Protein AF-A0A819ULZ0-F1 (afdb_monomer)

Solvent-accessible surface area (backbone atoms only — not comparable to full-atom values): 20544 Å² total; per-residue (Å²): 113,67,56,61,54,45,36,54,51,38,38,50,56,55,60,68,38,82,74,34,59,65,54,21,56,50,54,63,70,60,51,38,66,59,43,46,52,51,32,52,30,45,75,74,68,68,60,55,75,84,86,38,52,65,63,48,52,50,52,50,52,37,41,58,27,30,44,74,19,81,88,29,67,44,29,30,49,52,50,41,56,51,53,51,52,46,34,73,76,74,43,75,57,55,68,47,76,47,76,51,71,49,62,63,44,33,56,65,25,44,47,58,58,69,52,91,71,57,84,93,62,55,51,64,88,78,51,73,54,72,66,55,29,44,52,49,47,70,75,28,60,62,16,46,50,51,35,48,42,49,51,50,56,56,44,45,43,40,45,42,44,50,50,53,102,62,22,14,79,75,29,70,67,9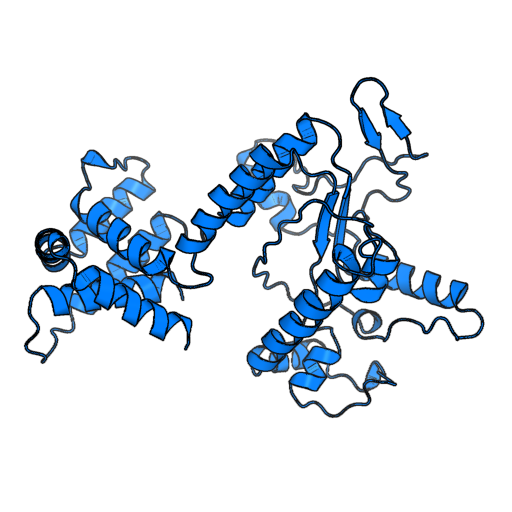2,76,85,87,88,83,85,80,94,75,92,73,86,62,95,73,74,48,57,71,43,40,43,74,66,78,57,84,88,43,88,65,32,70,60,54,44,53,52,52,50,50,56,50,40,64,69,46,26,45,70,74,92,51,75,75,33,44,70,61,27,81,80,62,82,46,79,86,56,37,70,84,53,58,74,36,84,71,26,94,60,65,47,66,41,89,86,64,47,39,71,43,66,55,30,95,54,41,47,52,50,45,73,49,72,67,61,36,55,75,52,46,32,32,40,40,54,44,77,31,68,21,75,64,58,26,49,54,46,53,52,49,52,40,52,60,56,48,56,66,90,58,54,73,58,56,52,36,52,51,42,26,52,49,42,51,59,47,69,75,52,76,68,95,62,96,59,54,60,54,56,52,27,42,50,52,44,49,53,42,43,52,62,76,71,105

Radius of gyration: 24.93 Å; Cα contacts (8 Å, |Δi|>4): 413; chains: 1; bounding box: 71×50×67 Å

Structure (mmCIF, N/CA/C/O backbone):
data_AF-A0A819ULZ0-F1
#
_entry.id   AF-A0A819ULZ0-F1
#
loop_
_atom_site.group_PDB
_atom_site.id
_atom_site.type_symbol
_atom_site.label_atom_id
_atom_site.label_alt_id
_atom_site.label_comp_id
_atom_site.label_asym_id
_atom_site.label_entity_id
_atom_site.label_seq_id
_atom_site.pdbx_PDB_ins_code
_atom_site.Cartn_x
_atom_site.Cartn_y
_atom_site.Cartn_z
_atom_site.occupancy
_atom_site.B_iso_or_equiv
_atom_site.auth_seq_id
_atom_site.auth_comp_id
_atom_site.auth_asym_id
_atom_site.auth_atom_id
_atom_site.pdbx_PDB_model_num
ATOM 1 N N . MET A 1 1 ? -18.220 -9.353 3.474 1.00 59.34 1 MET A N 1
ATOM 2 C CA . MET A 1 1 ? -18.938 -10.262 4.408 1.00 59.34 1 MET A CA 1
ATOM 3 C C . MET A 1 1 ? -18.039 -10.891 5.475 1.00 59.34 1 MET A C 1
ATOM 5 O O . MET A 1 1 ? -18.466 -10.928 6.621 1.00 59.34 1 MET A O 1
ATOM 9 N N . MET A 1 2 ? -16.821 -11.348 5.148 1.00 74.31 2 MET A N 1
ATOM 10 C CA . MET A 1 2 ? -15.924 -12.013 6.115 1.00 74.31 2 MET A CA 1
ATOM 11 C C . MET A 1 2 ? -15.578 -11.147 7.338 1.00 74.31 2 MET A C 1
ATOM 13 O O . MET A 1 2 ? -15.821 -11.576 8.458 1.00 74.31 2 MET A O 1
ATOM 17 N N . GLN A 1 3 ? -15.152 -9.893 7.142 1.00 77.81 3 GLN A N 1
ATOM 18 C CA . GLN A 1 3 ? -14.844 -8.974 8.253 1.00 77.81 3 GLN A CA 1
ATOM 19 C C . GLN A 1 3 ? -16.031 -8.739 9.199 1.00 77.81 3 GLN A C 1
ATOM 21 O O . GLN A 1 3 ? -15.849 -8.680 10.408 1.00 77.81 3 GLN A O 1
ATOM 26 N N . ARG A 1 4 ? -17.263 -8.658 8.671 1.00 82.31 4 ARG A N 1
ATOM 27 C CA . ARG A 1 4 ? -18.474 -8.505 9.498 1.00 82.31 4 ARG A CA 1
ATOM 28 C C . ARG A 1 4 ? -18.758 -9.754 10.335 1.00 82.31 4 ARG A C 1
ATOM 30 O O . ARG A 1 4 ? -19.162 -9.625 11.484 1.00 82.31 4 ARG A O 1
ATOM 37 N N . ARG A 1 5 ? -18.549 -10.953 9.773 1.00 85.25 5 ARG A N 1
ATOM 38 C CA . ARG A 1 5 ? -18.680 -12.217 10.520 1.00 85.25 5 ARG A CA 1
ATOM 39 C C . ARG A 1 5 ? -17.637 -12.301 11.633 1.00 85.25 5 ARG A C 1
ATOM 41 O O . ARG A 1 5 ? -17.998 -12.621 12.761 1.00 85.25 5 ARG A O 1
ATOM 48 N N . GLU A 1 6 ? -16.396 -11.933 11.328 1.00 86.88 6 GLU A N 1
ATOM 49 C CA . GLU A 1 6 ? -15.310 -11.890 12.307 1.00 86.88 6 GLU A CA 1
ATOM 50 C C . GLU A 1 6 ? -15.605 -10.882 13.423 1.00 86.88 6 GLU A C 1
ATOM 52 O O . GLU A 1 6 ? -15.573 -11.231 14.597 1.00 86.88 6 GLU A O 1
ATOM 57 N N . ALA A 1 7 ? -16.024 -9.660 13.081 1.00 88.00 7 ALA A N 1
ATOM 58 C CA . ALA A 1 7 ? -16.412 -8.654 14.067 1.00 88.00 7 ALA A CA 1
ATOM 59 C C . ALA A 1 7 ? -17.530 -9.160 14.997 1.00 88.00 7 ALA A C 1
ATOM 61 O O . ALA A 1 7 ? -17.453 -8.971 16.211 1.00 88.00 7 ALA A O 1
ATOM 62 N N . CYS A 1 8 ? -18.544 -9.847 14.454 1.00 89.38 8 CYS A N 1
ATOM 63 C CA . CYS A 1 8 ? -19.606 -10.476 15.245 1.00 89.38 8 CYS A CA 1
ATOM 64 C C . CYS A 1 8 ? -19.071 -11.535 16.219 1.00 89.38 8 CYS A C 1
ATOM 66 O O . CYS A 1 8 ? -19.490 -11.556 17.380 1.00 89.38 8 CYS A O 1
ATOM 68 N N . LEU A 1 9 ? -18.152 -12.395 15.768 1.00 90.88 9 LEU A N 1
ATOM 69 C CA . LEU A 1 9 ? -17.500 -13.391 16.619 1.00 90.88 9 LEU A CA 1
ATOM 70 C C . LEU A 1 9 ? -16.711 -12.712 17.744 1.00 90.88 9 LEU A C 1
ATOM 72 O O . LEU A 1 9 ? -16.922 -13.027 18.914 1.00 90.88 9 LEU A O 1
ATOM 76 N N . GLN A 1 10 ? -15.876 -11.729 17.413 1.00 91.06 10 GLN A N 1
ATOM 77 C CA . GLN A 1 10 ? -15.024 -11.033 18.378 1.00 91.06 10 GLN A CA 1
ATOM 78 C C . GLN A 1 10 ? -15.833 -10.231 19.400 1.00 91.06 10 GLN A C 1
ATOM 80 O O . GLN A 1 10 ? -15.550 -10.277 20.597 1.00 91.06 10 GLN A O 1
ATOM 85 N N . ALA A 1 11 ? -16.914 -9.577 18.972 1.00 90.94 11 ALA A N 1
ATOM 86 C CA . ALA A 1 11 ? -17.834 -8.918 19.893 1.00 90.94 11 ALA A CA 1
ATOM 87 C C . ALA A 1 11 ? -18.522 -9.918 20.831 1.00 90.94 11 ALA A C 1
ATOM 89 O O . ALA A 1 11 ? -18.703 -9.630 22.014 1.00 90.94 11 ALA A O 1
ATOM 90 N N . ARG A 1 12 ? -18.889 -11.112 20.343 1.00 91.12 12 ARG A N 1
ATOM 91 C CA . ARG A 1 12 ? -19.430 -12.179 21.198 1.00 91.12 12 ARG A CA 1
ATOM 92 C C . ARG A 1 12 ? -18.390 -12.666 22.208 1.00 91.12 12 ARG A C 1
ATOM 94 O O . ARG A 1 12 ? -18.737 -12.828 23.372 1.00 91.12 12 ARG A O 1
ATOM 101 N N . LEU A 1 13 ? -17.140 -12.858 21.791 1.00 91.69 13 LEU A N 1
ATOM 102 C CA . LEU A 1 13 ? -16.061 -13.291 22.680 1.00 91.69 13 LEU A CA 1
ATOM 103 C C . LEU A 1 13 ? -15.788 -12.255 23.773 1.00 91.69 13 LEU A C 1
ATOM 105 O O . LEU A 1 13 ? -15.754 -12.619 24.946 1.00 91.69 13 LEU A O 1
ATOM 109 N N . LEU A 1 14 ? -15.677 -10.975 23.409 1.00 90.69 14 LEU A N 1
ATOM 110 C CA . LEU A 1 14 ? -15.487 -9.864 24.345 1.00 90.69 14 LEU A CA 1
ATOM 111 C C . LEU A 1 14 ? -16.628 -9.781 25.364 1.00 90.69 14 LEU A C 1
ATOM 113 O O . LEU A 1 14 ? -16.383 -9.773 26.566 1.00 90.69 14 LEU A O 1
ATOM 117 N N . THR A 1 15 ? -17.874 -9.802 24.886 1.00 89.69 15 THR A N 1
ATOM 118 C CA . THR A 1 15 ? -19.062 -9.659 25.748 1.00 89.69 15 THR A CA 1
ATOM 119 C C . THR A 1 15 ? -19.349 -10.874 26.629 1.00 89.69 15 THR A C 1
ATOM 121 O O . THR A 1 15 ? -20.125 -10.764 27.578 1.00 89.69 15 THR A O 1
ATOM 124 N N . SER A 1 16 ? -18.712 -12.015 26.342 1.00 88.62 16 SER A N 1
ATOM 125 C CA . SER A 1 16 ? -18.777 -13.225 27.169 1.00 88.62 16 SER A CA 1
ATOM 126 C C . SER A 1 16 ? -17.760 -13.250 28.316 1.00 88.62 16 SER A C 1
ATOM 128 O O . SER A 1 16 ? -17.811 -14.147 29.155 1.00 88.62 16 SER A O 1
ATOM 130 N N . LYS A 1 17 ? -16.815 -12.299 28.363 1.00 89.31 17 LYS A N 1
ATOM 131 C CA . LYS A 1 17 ? -15.800 -12.249 29.422 1.00 89.31 17 LYS A CA 1
ATOM 132 C C . LYS A 1 17 ? -16.395 -11.725 30.740 1.00 89.31 17 LYS A C 1
ATOM 134 O O . LYS A 1 17 ? -17.155 -10.760 30.699 1.00 89.31 17 LYS A O 1
ATOM 139 N N . PRO A 1 18 ? -15.994 -12.264 31.910 1.00 87.06 18 PRO A N 1
ATOM 140 C CA . PRO A 1 18 ? -16.532 -11.836 33.208 1.00 87.06 18 PRO A CA 1
ATOM 141 C C . PRO A 1 18 ? -16.371 -10.335 33.492 1.00 87.06 18 PRO A C 1
ATOM 143 O O . PRO A 1 18 ? -17.296 -9.692 33.987 1.00 87.06 18 PRO A O 1
ATOM 146 N N . PHE A 1 19 ? -15.224 -9.761 33.110 1.00 86.62 19 PHE A N 1
ATOM 147 C CA . PHE A 1 19 ? -14.920 -8.339 33.303 1.00 86.62 19 PHE A CA 1
ATOM 148 C C . PHE A 1 19 ? -15.784 -7.404 32.443 1.00 86.62 19 PHE A C 1
ATOM 150 O O . PHE A 1 19 ? -15.853 -6.214 32.723 1.00 86.62 19 PHE A O 1
ATOM 157 N N . PHE A 1 20 ? -16.456 -7.913 31.402 1.00 91.38 20 PHE A N 1
ATOM 158 C CA . PHE A 1 20 ? -17.287 -7.077 30.536 1.00 91.38 20 PHE A CA 1
ATOM 159 C C . PHE A 1 20 ? -18.551 -6.581 31.245 1.00 91.38 20 PHE A C 1
ATOM 161 O O . PHE A 1 20 ? -19.174 -5.647 30.768 1.00 91.38 20 PHE A O 1
ATOM 168 N N . THR A 1 21 ? -18.943 -7.170 32.375 1.00 89.50 21 THR A N 1
ATOM 169 C CA . THR A 1 21 ? -20.154 -6.771 33.111 1.00 89.50 21 THR A CA 1
ATOM 170 C C . THR A 1 21 ? -20.118 -5.296 33.536 1.00 89.50 21 THR A C 1
ATOM 172 O O . THR A 1 21 ? -21.103 -4.581 33.362 1.00 89.50 21 THR A O 1
ATOM 175 N N . GLU A 1 22 ? -18.971 -4.819 34.025 1.00 87.88 22 GLU A N 1
ATOM 176 C CA . GLU A 1 22 ? -18.766 -3.417 34.424 1.00 87.88 22 GLU A CA 1
ATOM 177 C C . GLU A 1 22 ? -18.754 -2.479 33.203 1.00 87.88 22 GLU A C 1
ATOM 179 O O . GLU A 1 22 ? -19.447 -1.455 33.163 1.00 87.88 22 GLU A O 1
ATOM 184 N N . ASP A 1 23 ? -18.042 -2.883 32.147 1.00 91.50 23 ASP A N 1
ATOM 185 C CA . ASP A 1 23 ? -18.018 -2.162 30.872 1.00 91.50 23 ASP A CA 1
ATOM 186 C C . ASP A 1 23 ? -19.420 -2.092 30.246 1.00 91.50 23 ASP A C 1
ATOM 188 O O . ASP A 1 23 ? -19.806 -1.062 29.699 1.00 91.50 23 ASP A O 1
ATOM 192 N N . ALA A 1 24 ? -20.216 -3.159 30.350 1.00 89.38 24 ALA A N 1
ATOM 193 C CA . ALA A 1 24 ? -21.552 -3.249 29.780 1.00 89.38 24 ALA A CA 1
ATOM 194 C C . ALA A 1 24 ? -22.505 -2.237 30.416 1.00 89.38 24 ALA A C 1
ATOM 196 O O . ALA A 1 24 ? -23.253 -1.603 29.678 1.00 89.38 24 ALA A O 1
ATOM 197 N N . GLN A 1 25 ? -22.446 -2.054 31.740 1.00 89.25 25 GLN A N 1
ATOM 198 C CA . GLN A 1 25 ? -23.219 -1.029 32.452 1.00 89.25 25 GLN A CA 1
ATOM 199 C C . GLN A 1 25 ? -22.812 0.378 32.007 1.00 89.25 25 GLN A C 1
ATOM 201 O O . GLN A 1 25 ? -23.666 1.227 31.744 1.00 89.25 25 GLN A O 1
ATOM 206 N N . THR A 1 26 ? -21.507 0.615 31.860 1.00 89.00 26 THR A N 1
ATOM 207 C CA . THR A 1 26 ? -20.977 1.899 31.382 1.00 89.00 26 THR A CA 1
ATOM 208 C C . THR A 1 26 ? -21.431 2.204 29.953 1.00 89.00 26 THR A C 1
ATOM 210 O O . THR A 1 26 ? -21.834 3.329 29.665 1.00 89.00 26 THR A O 1
ATOM 213 N N . ILE A 1 27 ? -21.377 1.206 29.068 1.00 90.12 27 ILE A N 1
ATOM 214 C CA . ILE A 1 27 ? -21.740 1.318 27.649 1.00 90.12 27 ILE A CA 1
ATOM 215 C C . ILE A 1 27 ? -23.252 1.463 27.465 1.00 90.12 27 ILE A C 1
ATOM 217 O O . ILE A 1 27 ? -23.679 2.176 26.566 1.00 90.12 27 ILE A O 1
ATOM 221 N N . ASP A 1 28 ? -24.065 0.808 28.288 1.00 86.50 28 ASP A N 1
ATOM 222 C CA . ASP A 1 28 ? -25.525 0.890 28.176 1.00 86.50 28 ASP A CA 1
ATOM 223 C C . ASP A 1 28 ? -26.066 2.263 28.592 1.00 86.50 28 ASP A C 1
ATOM 225 O O . ASP A 1 28 ? -27.058 2.745 28.053 1.00 86.50 28 ASP A O 1
ATOM 229 N N . THR A 1 29 ? -25.377 2.916 29.528 1.00 87.69 29 THR A N 1
ATOM 230 C CA . THR A 1 29 ? -25.786 4.198 30.113 1.00 87.69 29 THR A CA 1
ATOM 231 C C . THR A 1 29 ? -25.146 5.415 29.442 1.00 87.69 29 THR A C 1
ATOM 233 O O . THR A 1 29 ? -25.431 6.546 29.842 1.00 87.69 29 THR A O 1
ATOM 236 N N . ILE A 1 30 ? -24.229 5.227 28.485 1.00 88.56 30 ILE A N 1
ATOM 237 C CA . ILE A 1 30 ? -23.556 6.344 27.810 1.00 88.56 30 ILE A CA 1
ATOM 238 C C . ILE A 1 30 ? -24.511 7.013 26.816 1.00 88.56 30 ILE A C 1
ATOM 240 O O . ILE A 1 30 ? -25.170 6.345 26.023 1.00 88.56 30 ILE A O 1
ATOM 244 N N . THR A 1 31 ? -24.573 8.343 26.836 1.00 89.31 31 THR A N 1
ATOM 245 C CA . THR A 1 31 ? -25.502 9.113 25.994 1.00 89.31 31 THR A CA 1
ATOM 246 C C . THR A 1 31 ? -24.797 9.764 24.809 1.00 89.31 31 THR A C 1
ATOM 248 O O . THR A 1 31 ? -23.583 9.993 24.822 1.00 89.31 31 THR A O 1
ATOM 251 N N . SER A 1 32 ? -25.557 10.117 23.768 1.00 90.00 32 SER A N 1
ATOM 252 C CA . SER A 1 32 ? -24.999 10.854 22.630 1.00 90.00 32 SER A CA 1
ATOM 253 C C . SER A 1 32 ? -24.425 12.214 23.022 1.00 90.00 32 SER A C 1
ATOM 255 O O . SER A 1 32 ? -23.448 12.655 22.418 1.00 90.00 32 SER A O 1
ATOM 257 N N . ASP A 1 33 ? -25.013 12.867 24.025 1.00 90.06 33 ASP A N 1
ATOM 258 C CA . ASP A 1 33 ? -24.617 14.206 24.465 1.00 90.06 33 ASP A CA 1
ATOM 259 C C . ASP A 1 33 ? -23.277 14.181 25.196 1.00 90.06 33 ASP A C 1
ATOM 261 O O . ASP A 1 33 ? -22.452 15.075 25.012 1.00 90.06 33 ASP A O 1
ATOM 265 N N . GLU A 1 34 ? -23.017 13.128 25.975 1.00 89.25 34 GLU A N 1
ATOM 266 C CA . GLU A 1 34 ? -21.703 12.902 26.578 1.00 89.25 34 GLU A CA 1
ATOM 267 C C . GLU A 1 34 ? -20.621 12.757 25.507 1.00 89.25 34 GLU A C 1
ATOM 269 O O . GLU A 1 34 ? -19.618 13.468 25.548 1.00 89.25 34 GLU A O 1
ATOM 274 N N . ILE A 1 35 ? -20.841 11.906 24.501 1.00 90.56 35 ILE A N 1
ATOM 275 C CA . ILE A 1 35 ? -19.876 11.719 23.407 1.00 90.56 35 ILE A CA 1
ATOM 276 C C . ILE A 1 35 ? -19.708 13.027 22.612 1.00 90.56 35 ILE A C 1
ATOM 278 O O . ILE A 1 35 ? -18.596 13.364 22.206 1.00 90.56 35 ILE A O 1
ATOM 282 N N . GLN A 1 36 ? -20.781 13.805 22.437 1.00 92.00 36 GLN A N 1
ATOM 283 C CA . GLN A 1 36 ? -20.739 15.096 21.748 1.00 92.00 36 GLN A CA 1
ATOM 284 C C . GLN A 1 36 ? -19.930 16.151 22.523 1.00 92.00 36 GLN A C 1
ATOM 286 O O . GLN A 1 36 ? -19.208 16.931 21.902 1.00 92.00 36 GLN A O 1
ATOM 291 N N . LYS A 1 37 ? -19.967 16.142 23.862 1.00 90.44 37 LYS A N 1
ATOM 292 C CA . LYS A 1 37 ? -19.078 16.974 24.694 1.00 90.44 37 LYS A CA 1
ATOM 293 C C . LYS A 1 37 ? -17.612 16.583 24.513 1.00 90.44 37 LYS A C 1
ATOM 295 O O . LYS A 1 37 ? -16.771 17.462 24.347 1.00 90.44 37 LYS A O 1
ATOM 300 N N . VAL A 1 38 ? -17.308 15.282 24.478 1.00 89.62 38 VAL A N 1
ATOM 301 C CA . VAL A 1 38 ? -15.938 14.801 24.216 1.00 89.62 38 VAL A CA 1
ATOM 302 C C . VAL A 1 38 ? -15.467 15.211 22.819 1.00 89.62 38 VAL A C 1
ATOM 304 O O . VAL A 1 38 ? -14.318 15.610 22.649 1.00 89.62 38 VAL A O 1
ATOM 307 N N . LEU A 1 39 ? -16.354 15.162 21.821 1.00 90.06 39 LEU A N 1
ATOM 308 C CA . LEU A 1 39 ? -16.062 15.637 20.469 1.00 90.06 39 LEU A CA 1
ATOM 309 C C . LEU A 1 39 ? -15.707 17.130 20.457 1.00 90.06 39 LEU A C 1
ATOM 311 O O . LEU A 1 39 ? -14.704 17.492 19.847 1.00 90.06 39 LEU A O 1
ATOM 315 N N . ALA A 1 40 ? -16.487 17.975 21.138 1.00 89.69 40 ALA A N 1
ATOM 316 C CA . ALA A 1 40 ? -16.213 19.410 21.232 1.00 89.69 40 ALA A CA 1
ATOM 317 C C . ALA A 1 4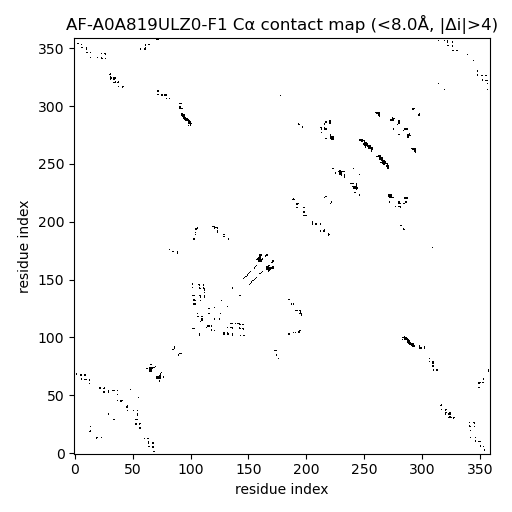0 ? -14.845 19.684 21.881 1.00 89.69 40 ALA A C 1
ATOM 319 O O . ALA A 1 40 ? -14.017 20.374 21.292 1.00 89.69 40 ALA A O 1
ATOM 320 N N . GLN A 1 41 ? -14.556 19.032 23.014 1.00 87.75 41 GLN A N 1
ATOM 321 C CA . GLN A 1 41 ? -13.247 19.122 23.676 1.00 87.75 41 GLN A CA 1
ATOM 322 C C . GLN A 1 41 ? -12.101 18.691 22.760 1.00 87.75 41 GLN A C 1
ATOM 324 O O . GLN A 1 41 ? -11.031 19.297 22.747 1.00 87.75 41 GLN A O 1
ATOM 329 N N . ALA A 1 42 ? -12.307 17.622 21.988 1.00 85.94 42 ALA A N 1
ATOM 330 C CA . ALA A 1 42 ? -11.308 17.156 21.046 1.00 85.94 42 ALA A CA 1
ATOM 331 C C . ALA A 1 42 ? -11.036 18.223 19.977 1.00 85.94 42 ALA A C 1
ATOM 333 O O . ALA A 1 42 ? -9.874 18.542 19.741 1.00 85.94 42 ALA A O 1
ATOM 334 N N . VAL A 1 43 ? -12.076 18.793 19.361 1.00 86.94 43 VAL A N 1
ATOM 335 C CA . VAL A 1 43 ? -11.937 19.826 18.317 1.00 86.94 43 VAL A CA 1
ATOM 336 C C . VAL A 1 43 ? -11.239 21.083 18.849 1.00 86.94 43 VAL A C 1
ATOM 338 O O . VAL A 1 43 ? -10.414 21.666 18.150 1.00 86.94 43 VAL A O 1
ATOM 341 N N . GLU A 1 44 ? -11.518 21.468 20.093 1.00 87.81 44 GLU A N 1
ATOM 342 C CA . GLU A 1 44 ? -10.887 22.605 20.778 1.00 87.81 44 GLU A CA 1
ATOM 343 C C . GLU A 1 44 ? -9.455 22.316 21.268 1.00 87.81 44 GLU A C 1
ATOM 345 O O . GLU A 1 44 ? -8.761 23.223 21.724 1.00 87.81 44 GLU A O 1
ATOM 350 N N . GLY A 1 45 ? -8.996 21.062 21.198 1.00 83.56 45 GLY A N 1
ATOM 351 C CA . GLY A 1 45 ? -7.687 20.642 21.708 1.00 83.56 45 GLY A CA 1
ATOM 352 C C . GLY A 1 45 ? -7.604 20.519 23.236 1.00 83.56 45 GLY A C 1
ATOM 353 O O . GLY A 1 45 ? -6.511 20.345 23.768 1.00 83.56 45 GLY A O 1
ATOM 354 N N . SER A 1 46 ? -8.735 20.576 23.946 1.00 84.25 46 SER A N 1
ATOM 355 C CA . SER A 1 46 ? -8.840 20.474 25.412 1.00 84.25 46 SER A CA 1
ATOM 356 C C . SER A 1 46 ? -9.118 19.047 25.916 1.00 84.25 46 SER A C 1
ATOM 358 O O . SER A 1 46 ? -9.311 18.822 27.112 1.00 84.25 46 SER A O 1
ATOM 360 N N . TYR A 1 47 ? -9.131 18.060 25.015 1.00 84.06 47 TYR A N 1
ATOM 361 C CA . TYR A 1 47 ? -9.370 16.659 25.357 1.00 84.06 47 TYR A CA 1
ATOM 362 C C . TYR A 1 47 ? -8.328 16.100 26.338 1.00 84.06 47 TYR A C 1
ATOM 364 O O . TYR A 1 47 ? -7.121 16.166 26.109 1.00 84.06 47 TYR A O 1
ATOM 372 N N . SER A 1 48 ? -8.816 15.444 27.392 1.00 77.44 48 SER A N 1
ATOM 373 C CA . SER A 1 48 ? -7.995 14.704 28.350 1.00 77.44 48 SER A CA 1
ATOM 374 C C . SER A 1 48 ? -8.587 13.324 28.618 1.00 77.44 48 SER A C 1
ATOM 376 O O . SER A 1 48 ? -9.799 13.158 28.789 1.00 77.44 48 SER A O 1
ATOM 378 N N . SER A 1 49 ? -7.714 12.315 28.664 1.00 73.19 49 SER A N 1
ATOM 379 C CA . SER A 1 49 ? -8.093 10.917 28.886 1.00 73.19 49 SER A CA 1
ATOM 380 C C . SER A 1 49 ? -8.730 10.683 30.254 1.00 73.19 49 SER A C 1
ATOM 382 O O . SER A 1 49 ? -9.608 9.831 30.382 1.00 73.19 49 SER A O 1
ATOM 384 N N . ASN A 1 50 ? -8.310 11.446 31.264 1.00 72.62 50 ASN A N 1
ATOM 385 C CA . ASN A 1 50 ? -8.697 11.218 32.655 1.00 72.62 50 ASN A CA 1
ATOM 386 C C . ASN A 1 50 ? -10.143 11.646 32.938 1.00 72.62 50 ASN A C 1
ATOM 388 O O . ASN A 1 50 ? -10.803 11.040 33.774 1.00 72.62 50 ASN A O 1
ATOM 392 N N . TYR A 1 51 ? -10.654 12.644 32.211 1.00 74.25 51 TYR A N 1
ATOM 393 C CA . TYR A 1 51 ? -12.010 13.174 32.407 1.00 74.25 51 TYR A CA 1
ATOM 394 C C . TYR A 1 51 ? -13.074 12.485 31.542 1.00 74.25 51 TYR A C 1
ATOM 396 O O . TYR A 1 51 ? -14.263 12.693 31.749 1.00 74.25 51 TYR A O 1
ATOM 404 N N . ASN A 1 52 ? -12.657 11.636 30.598 1.00 82.62 52 ASN A N 1
ATOM 405 C CA . ASN A 1 52 ? -13.530 11.006 29.604 1.00 82.62 52 ASN A CA 1
ATOM 406 C C . ASN A 1 52 ? -13.503 9.470 29.705 1.00 82.62 52 ASN A C 1
ATOM 408 O O . ASN A 1 52 ? -13.503 8.768 28.692 1.00 82.62 52 ASN A O 1
ATOM 412 N N . SER A 1 53 ? -13.453 8.935 30.932 1.00 84.81 53 SER A N 1
ATOM 413 C CA . SER A 1 53 ? -13.263 7.501 31.209 1.00 84.81 53 SER A CA 1
ATOM 414 C C . SER A 1 53 ? -14.303 6.609 30.522 1.00 84.81 53 SER A C 1
ATOM 416 O O . SER A 1 53 ? -13.930 5.621 29.898 1.00 84.81 53 SER A O 1
ATOM 418 N N . ARG A 1 54 ? -15.586 6.990 30.534 1.00 89.44 54 ARG A N 1
ATOM 419 C CA . ARG A 1 54 ? -16.682 6.213 29.923 1.00 89.44 54 ARG A CA 1
ATOM 420 C C . ARG A 1 54 ? -16.563 6.125 28.399 1.00 89.44 54 ARG A C 1
ATOM 422 O O . ARG A 1 54 ? -16.631 5.036 27.829 1.00 89.44 54 ARG A O 1
ATOM 429 N N . THR A 1 55 ? -16.302 7.252 27.733 1.00 88.31 55 THR A N 1
ATOM 430 C CA . THR A 1 55 ? -16.043 7.292 26.282 1.00 88.31 55 THR A CA 1
ATOM 431 C C . THR A 1 55 ? -14.778 6.508 25.928 1.00 88.31 55 THR A C 1
ATOM 433 O O . THR A 1 55 ? -14.740 5.810 24.915 1.00 88.31 55 THR A O 1
ATOM 436 N N . ASN A 1 56 ? -13.760 6.542 26.791 1.00 87.75 56 ASN A N 1
ATOM 437 C CA . ASN A 1 56 ? -12.552 5.738 26.628 1.00 87.75 56 ASN A CA 1
ATOM 438 C C . ASN A 1 56 ? -12.808 4.238 26.793 1.00 87.75 56 ASN A C 1
ATOM 440 O O . ASN A 1 56 ? -12.252 3.452 26.026 1.00 87.75 56 ASN A O 1
ATOM 444 N N . THR A 1 57 ? -13.683 3.825 27.712 1.00 90.06 57 THR A N 1
ATOM 445 C CA . THR A 1 57 ? -14.139 2.432 27.830 1.00 90.06 57 THR A CA 1
ATOM 446 C C . THR A 1 57 ? -14.821 1.968 26.546 1.00 90.06 57 THR A C 1
ATOM 448 O O . THR A 1 57 ? -14.519 0.883 26.041 1.00 90.06 57 THR A O 1
ATOM 451 N N . LEU A 1 58 ? -15.678 2.807 25.960 1.00 90.25 58 LEU A N 1
ATOM 452 C CA . LEU A 1 58 ? -16.329 2.520 24.684 1.00 90.25 58 LEU A CA 1
ATOM 453 C C . LEU A 1 58 ? -15.300 2.344 23.551 1.00 90.25 58 LEU A C 1
ATOM 455 O O . LEU A 1 58 ? -15.289 1.312 22.876 1.00 90.25 58 LEU A O 1
ATOM 459 N N . LEU A 1 59 ? -14.382 3.303 23.391 1.00 88.94 59 LEU A N 1
ATOM 460 C CA . LEU A 1 59 ? -13.307 3.251 22.392 1.00 88.94 59 LEU A CA 1
ATOM 461 C C . LEU A 1 59 ? -12.394 2.030 22.581 1.00 88.94 59 LEU A C 1
ATOM 463 O O . LEU A 1 59 ? -12.037 1.365 21.607 1.00 88.94 59 LEU A O 1
ATOM 467 N N . LYS A 1 60 ? -12.044 1.694 23.828 1.00 89.62 60 LYS A N 1
ATOM 468 C CA . LYS A 1 60 ? -11.234 0.517 24.177 1.00 89.62 60 LYS A CA 1
ATOM 469 C C . LYS A 1 60 ? -11.915 -0.778 23.737 1.00 89.62 60 LYS A C 1
ATOM 471 O O . LYS A 1 60 ? -11.261 -1.635 23.142 1.00 89.62 60 LYS A O 1
ATOM 476 N N . ASN A 1 61 ? -13.217 -0.917 23.985 1.00 90.94 61 ASN A N 1
ATOM 477 C CA . ASN A 1 61 ? -13.981 -2.099 23.587 1.00 90.94 61 ASN A CA 1
ATOM 478 C C . ASN A 1 61 ? -14.114 -2.206 22.056 1.00 90.94 61 ASN A C 1
ATOM 480 O O . ASN A 1 61 ? -13.895 -3.282 21.497 1.00 90.94 61 ASN A O 1
ATOM 484 N N . ILE A 1 62 ? -14.358 -1.092 21.355 1.00 88.44 62 ILE A N 1
ATOM 485 C CA . ILE A 1 62 ? -14.357 -1.043 19.879 1.00 88.44 62 ILE A CA 1
ATOM 486 C C . ILE A 1 62 ? -12.990 -1.458 19.316 1.00 88.44 62 ILE A C 1
ATOM 488 O O . ILE A 1 62 ? -12.918 -2.251 18.371 1.00 88.44 62 ILE A O 1
ATOM 492 N N . LYS A 1 63 ? -11.901 -0.958 19.913 1.00 85.38 63 LYS A N 1
ATOM 493 C CA . LYS A 1 63 ? -10.528 -1.315 19.538 1.00 85.38 63 LYS A CA 1
ATOM 494 C C . LYS A 1 63 ? -10.235 -2.795 19.766 1.00 85.38 63 LYS A C 1
ATOM 496 O O . LYS A 1 63 ? -9.597 -3.411 18.919 1.00 85.38 63 LYS A O 1
ATOM 501 N N . SER A 1 64 ? -10.721 -3.368 20.865 1.00 86.88 64 SER A N 1
ATOM 502 C CA . SER A 1 64 ? -10.568 -4.794 21.181 1.00 86.88 64 SER A CA 1
ATOM 503 C C . SER A 1 64 ? -11.236 -5.695 20.133 1.00 86.88 64 SER A C 1
ATOM 505 O O . SER A 1 64 ? -10.617 -6.645 19.648 1.00 86.88 64 SER A O 1
ATOM 507 N N . ILE A 1 65 ? -12.457 -5.340 19.705 1.00 86.88 65 ILE A N 1
ATOM 508 C CA . ILE A 1 65 ? -13.154 -6.028 18.605 1.00 86.88 65 ILE A CA 1
ATOM 509 C C . ILE A 1 65 ? -12.339 -5.900 17.318 1.00 86.88 65 ILE A C 1
ATOM 511 O O . ILE A 1 65 ? -12.034 -6.899 16.673 1.00 86.88 65 ILE A O 1
ATOM 515 N N . GLY A 1 66 ? -11.946 -4.674 16.958 1.00 82.88 66 GLY A N 1
ATOM 516 C CA . GLY A 1 66 ? -11.221 -4.422 15.719 1.00 82.88 66 GLY A CA 1
ATOM 517 C C . GLY A 1 66 ? -9.848 -5.086 15.660 1.00 82.88 66 GLY A C 1
ATOM 518 O O . GLY A 1 66 ? -9.458 -5.534 14.589 1.00 82.88 66 GLY A O 1
ATOM 519 N N . GLY A 1 67 ? -9.121 -5.188 16.774 1.00 80.75 67 GLY A N 1
ATOM 520 C CA . GLY A 1 67 ? -7.748 -5.709 16.806 1.00 80.75 67 GLY A CA 1
ATOM 521 C C . GLY A 1 67 ? -7.592 -7.125 16.240 1.00 80.75 67 GLY A C 1
ATOM 522 O O . GLY A 1 67 ? -6.518 -7.468 15.758 1.00 80.75 67 GLY A O 1
ATOM 523 N N . HIS A 1 68 ? -8.672 -7.907 16.234 1.00 79.50 68 HIS A N 1
ATOM 524 C CA . HIS A 1 68 ? -8.707 -9.279 15.722 1.00 79.50 68 HIS A CA 1
ATOM 525 C C . HIS A 1 68 ? -9.389 -9.398 14.348 1.00 79.50 68 HIS A C 1
ATOM 527 O O . HIS A 1 68 ? -9.375 -10.462 13.738 1.00 79.50 68 HIS A O 1
ATOM 533 N N . VAL A 1 69 ? -9.975 -8.312 13.833 1.00 78.69 69 VAL A N 1
ATOM 534 C CA . VAL A 1 69 ? -10.595 -8.288 12.505 1.00 78.69 69 VAL A CA 1
ATOM 535 C C . VAL A 1 69 ? -9.526 -7.995 11.461 1.00 78.69 69 VAL A C 1
ATOM 537 O O . VAL A 1 69 ? -8.918 -6.920 11.472 1.00 78.69 69 VAL A O 1
ATOM 540 N N . MET A 1 70 ? -9.336 -8.940 10.534 1.00 71.50 70 MET A N 1
ATOM 541 C CA . MET A 1 70 ? -8.341 -8.821 9.471 1.00 71.50 70 MET A CA 1
ATOM 542 C C . MET A 1 70 ? -8.502 -7.508 8.685 1.00 71.50 70 MET A C 1
ATOM 544 O O . MET A 1 70 ? -9.583 -7.227 8.163 1.00 71.50 70 MET A O 1
ATOM 548 N N . GLY A 1 71 ? -7.428 -6.727 8.563 1.00 69.19 71 GLY A N 1
ATOM 549 C CA . GLY A 1 71 ? -7.388 -5.487 7.783 1.00 69.19 71 GLY A CA 1
ATOM 550 C C . GLY A 1 71 ? -8.099 -4.297 8.433 1.00 69.19 71 GLY A C 1
ATOM 551 O O . GLY A 1 71 ? -8.304 -3.283 7.769 1.00 69.19 71 GLY A O 1
ATOM 552 N N . SER A 1 72 ? -8.490 -4.397 9.707 1.00 72.88 72 SER A N 1
ATOM 553 C CA . SER A 1 72 ? -9.009 -3.248 10.449 1.00 72.88 72 SER A CA 1
ATOM 554 C C . SER A 1 72 ? -7.885 -2.266 10.809 1.00 72.88 72 SER A C 1
ATOM 556 O O . SER A 1 72 ? -6.726 -2.654 10.964 1.00 72.88 72 SER A O 1
ATOM 558 N N . VAL A 1 73 ? -8.238 -1.002 11.057 1.00 67.75 73 VAL A N 1
ATOM 559 C CA . VAL A 1 73 ? -7.311 0.031 11.572 1.00 67.75 73 VAL A CA 1
ATOM 560 C C . VAL A 1 73 ? -6.606 -0.421 12.852 1.00 67.75 73 VAL A C 1
ATOM 562 O O . VAL A 1 73 ? -5.434 -0.141 13.096 1.00 67.75 73 VAL A O 1
ATOM 565 N N . HIS A 1 74 ? -7.328 -1.150 13.699 1.00 71.38 74 HIS A N 1
ATOM 566 C CA . HIS A 1 74 ? -6.807 -1.606 14.977 1.00 71.38 74 HIS A CA 1
ATOM 567 C C . HIS A 1 74 ? -5.792 -2.736 14.792 1.00 71.38 74 HIS A C 1
ATOM 569 O O . HIS A 1 74 ? -4.780 -2.746 15.488 1.00 71.38 74 HIS A O 1
ATOM 575 N N . GLN A 1 75 ? -5.994 -3.630 13.824 1.00 71.62 75 GLN A N 1
ATOM 576 C CA . GLN A 1 75 ? -4.988 -4.629 13.466 1.00 71.62 75 GLN A CA 1
ATOM 577 C C . GLN A 1 75 ? -3.796 -3.994 12.731 1.00 71.62 75 GLN A C 1
ATOM 579 O O . GLN A 1 75 ? -2.652 -4.366 12.960 1.00 71.62 75 GLN A O 1
ATOM 584 N N . GLN A 1 76 ? -4.012 -2.959 11.917 1.00 70.56 76 GLN A N 1
ATOM 585 C CA . GLN A 1 76 ? -2.906 -2.185 11.341 1.00 70.56 76 GLN A CA 1
ATOM 586 C C . GLN A 1 76 ? -1.998 -1.586 12.429 1.00 70.56 76 GLN A C 1
ATOM 588 O O . GLN A 1 76 ? -0.781 -1.534 12.269 1.00 70.56 76 GLN A O 1
ATOM 593 N N . SER A 1 77 ? -2.544 -1.239 13.601 1.00 70.44 77 SER A N 1
ATOM 594 C CA . SER A 1 77 ? -1.717 -0.816 14.737 1.00 70.44 77 SER A CA 1
ATOM 595 C C . SER A 1 77 ? -0.795 -1.918 15.284 1.00 70.44 77 SER A C 1
ATOM 597 O O . SER A 1 77 ? 0.279 -1.592 15.783 1.00 70.44 77 SER A O 1
ATOM 599 N N . SER A 1 78 ? -1.133 -3.210 15.149 1.00 73.12 78 SER A N 1
ATOM 600 C CA . SER A 1 78 ? -0.228 -4.302 15.549 1.00 73.12 78 SER A CA 1
ATOM 601 C C . SER A 1 78 ? 0.910 -4.514 14.550 1.00 73.12 78 SER A C 1
ATOM 603 O O . SER A 1 78 ? 1.999 -4.925 14.948 1.00 73.12 78 SER A O 1
ATOM 605 N N . LEU A 1 79 ? 0.705 -4.169 13.272 1.00 78.12 79 LEU A N 1
ATOM 606 C CA . LEU A 1 79 ? 1.766 -4.177 12.259 1.00 78.12 79 LEU A CA 1
ATOM 607 C C . LEU A 1 79 ? 2.920 -3.224 12.631 1.00 78.12 79 LEU A C 1
ATOM 609 O O . LEU A 1 79 ? 4.070 -3.509 12.304 1.00 78.12 79 LEU A O 1
ATOM 613 N N . ARG A 1 80 ? 2.646 -2.149 13.390 1.00 79.75 80 ARG A N 1
ATOM 614 C CA . ARG A 1 80 ? 3.679 -1.266 13.966 1.00 79.75 80 ARG A CA 1
ATOM 615 C C . ARG A 1 80 ? 4.641 -2.004 14.887 1.00 79.75 80 ARG A C 1
ATOM 617 O O . ARG A 1 80 ? 5.852 -1.816 14.818 1.00 79.75 80 ARG A O 1
ATOM 624 N N . THR A 1 81 ? 4.104 -2.833 15.771 1.00 82.19 81 THR A N 1
ATOM 625 C CA . THR A 1 81 ? 4.928 -3.629 16.680 1.00 82.19 81 THR A CA 1
ATOM 626 C C . THR A 1 81 ? 5.766 -4.633 15.898 1.00 82.19 81 THR A C 1
ATOM 628 O O . THR A 1 81 ? 6.942 -4.806 16.204 1.00 82.19 81 THR A O 1
ATOM 631 N N . LEU A 1 82 ? 5.198 -5.242 14.851 1.00 84.38 82 LEU A N 1
ATOM 632 C CA . LEU A 1 82 ? 5.916 -6.197 14.006 1.00 84.38 82 LEU A CA 1
ATOM 633 C C . LEU A 1 82 ? 7.083 -5.550 13.260 1.00 84.38 82 LEU A C 1
ATOM 635 O O . LEU A 1 82 ? 8.180 -6.102 13.281 1.00 84.38 82 LEU A O 1
ATOM 639 N N . ILE A 1 83 ? 6.890 -4.375 12.653 1.00 84.81 83 ILE A N 1
ATOM 640 C CA . ILE A 1 83 ? 7.985 -3.696 11.952 1.00 84.81 83 ILE A CA 1
ATOM 641 C C . ILE A 1 83 ? 9.091 -3.256 12.917 1.00 84.81 83 ILE A C 1
ATOM 643 O O . ILE A 1 83 ? 10.267 -3.420 12.605 1.00 84.81 83 ILE A O 1
ATOM 647 N N . HIS A 1 84 ? 8.748 -2.780 14.119 1.00 85.06 84 HIS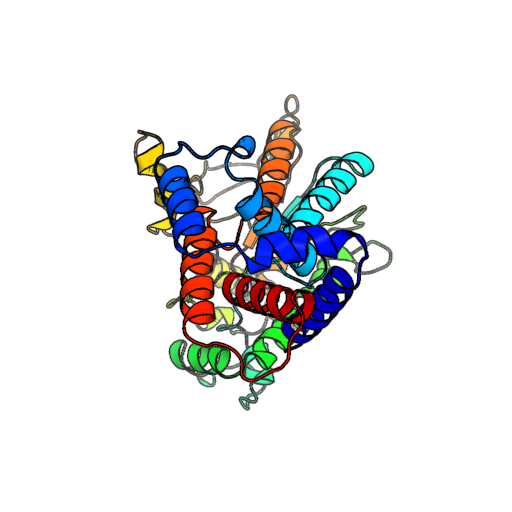 A N 1
ATOM 648 C CA . HIS A 1 84 ? 9.747 -2.473 15.146 1.00 85.06 84 HIS A CA 1
ATOM 649 C C . HIS A 1 84 ? 10.516 -3.720 15.596 1.00 85.06 84 HIS A C 1
ATOM 651 O O . HIS A 1 84 ? 11.740 -3.672 15.703 1.00 85.06 84 HIS A O 1
ATOM 657 N N . ALA A 1 85 ? 9.822 -4.837 15.835 1.00 88.69 85 ALA A N 1
ATOM 658 C CA . ALA A 1 85 ? 10.455 -6.101 16.203 1.00 88.69 85 ALA A CA 1
ATOM 659 C C . ALA A 1 85 ? 11.380 -6.612 15.088 1.00 88.69 85 ALA A C 1
ATOM 661 O O . ALA A 1 85 ? 12.476 -7.100 15.365 1.00 88.69 85 ALA A O 1
ATOM 662 N N . LEU A 1 86 ? 10.972 -6.445 13.827 1.00 88.44 86 LEU A N 1
ATOM 663 C CA . LEU A 1 86 ? 11.787 -6.801 12.675 1.00 88.44 86 LEU A CA 1
ATOM 664 C C . LEU A 1 86 ? 13.044 -5.934 12.589 1.00 88.44 86 LEU A C 1
ATOM 666 O O . LEU A 1 86 ? 14.127 -6.482 12.424 1.00 88.44 86 LEU A O 1
ATOM 670 N N . ILE A 1 87 ? 12.920 -4.615 12.770 1.00 87.19 87 ILE A N 1
ATOM 671 C CA . ILE A 1 87 ? 14.068 -3.697 12.786 1.00 87.19 87 ILE A CA 1
ATOM 672 C C . ILE A 1 87 ? 15.025 -4.039 13.931 1.00 87.19 87 ILE A C 1
ATOM 674 O O . ILE A 1 87 ? 16.238 -4.053 13.740 1.00 87.19 87 ILE A O 1
ATOM 678 N N . PHE A 1 88 ? 14.492 -4.337 15.116 1.00 88.75 88 PHE A N 1
ATOM 679 C CA . PHE A 1 88 ? 15.296 -4.707 16.278 1.00 88.75 88 PHE A CA 1
ATOM 680 C C . PHE A 1 88 ? 16.090 -6.001 16.043 1.00 88.75 88 PHE A C 1
ATOM 682 O O . PHE A 1 88 ? 17.263 -6.072 16.391 1.00 88.75 88 PHE A O 1
ATOM 689 N N . ASN A 1 89 ? 15.466 -7.011 15.429 1.00 92.50 89 ASN A N 1
ATOM 690 C CA . ASN A 1 89 ? 16.074 -8.330 15.236 1.00 92.50 89 ASN A CA 1
ATOM 691 C C . ASN A 1 89 ? 16.950 -8.422 13.970 1.00 92.50 89 ASN A C 1
ATOM 693 O O . ASN A 1 89 ? 17.963 -9.117 13.944 1.00 92.50 89 ASN A O 1
ATOM 697 N N . GLN A 1 90 ? 16.558 -7.742 12.890 1.00 91.06 90 GLN A N 1
ATOM 698 C CA . GLN A 1 90 ? 17.190 -7.872 11.572 1.00 91.06 90 GLN A CA 1
ATOM 699 C C . GLN A 1 90 ? 18.027 -6.660 11.164 1.00 91.06 90 GLN A C 1
ATOM 701 O O . GLN A 1 90 ? 18.839 -6.787 10.248 1.00 91.06 90 GLN A O 1
ATOM 706 N N . GLY A 1 91 ? 17.882 -5.531 11.858 1.00 87.38 91 GLY A N 1
ATOM 707 C CA . GLY A 1 91 ? 18.497 -4.260 11.500 1.00 87.38 91 GLY A CA 1
ATOM 708 C C . GLY A 1 91 ? 17.591 -3.388 10.631 1.00 87.38 91 GLY A C 1
ATOM 709 O O . GLY A 1 91 ? 16.418 -3.676 10.399 1.00 87.38 91 GLY A O 1
ATOM 710 N N . LEU A 1 92 ? 18.142 -2.269 10.170 1.00 84.44 92 LEU A N 1
ATOM 711 C CA . LEU A 1 92 ? 17.426 -1.303 9.342 1.00 84.44 92 LEU A CA 1
ATOM 712 C C . LEU A 1 92 ? 17.207 -1.809 7.905 1.00 84.44 92 LEU A C 1
ATOM 714 O O . LEU A 1 92 ? 17.917 -2.689 7.424 1.00 84.44 92 LEU A O 1
ATOM 718 N N . PHE A 1 93 ? 16.236 -1.219 7.205 1.00 86.00 93 PHE A N 1
ATOM 719 C CA . PHE A 1 93 ? 15.942 -1.554 5.809 1.00 86.00 93 PHE A CA 1
ATOM 720 C C . PHE A 1 93 ? 17.093 -1.168 4.882 1.00 86.00 93 PHE A C 1
ATOM 722 O O . PHE A 1 93 ? 17.597 -0.054 4.980 1.00 86.00 93 PHE A O 1
ATOM 729 N N . SER A 1 94 ? 17.429 -2.052 3.941 1.00 87.81 94 SER A N 1
ATOM 730 C CA . SER A 1 94 ? 18.401 -1.782 2.870 1.00 87.81 94 SER A CA 1
ATOM 731 C C . SER A 1 94 ? 17.753 -1.276 1.580 1.00 87.81 94 SER A C 1
ATOM 733 O O . SER A 1 94 ? 18.369 -0.533 0.817 1.00 87.81 94 SER A O 1
ATOM 735 N N . ILE A 1 95 ? 16.510 -1.691 1.320 1.00 88.69 95 ILE A N 1
ATOM 736 C CA . ILE A 1 95 ? 15.742 -1.330 0.128 1.00 88.69 95 ILE A CA 1
ATOM 737 C C . ILE A 1 95 ? 14.353 -0.886 0.567 1.00 88.69 95 ILE A C 1
ATOM 739 O O . ILE A 1 95 ? 13.696 -1.551 1.367 1.00 88.69 95 ILE A O 1
ATOM 743 N N . PHE A 1 96 ? 13.904 0.233 0.012 1.00 89.44 96 PHE A N 1
ATOM 744 C CA . PHE A 1 96 ? 12.514 0.653 0.045 1.00 89.44 96 PHE A CA 1
ATOM 745 C C . PHE A 1 96 ? 11.940 0.602 -1.361 1.00 89.44 96 PHE A C 1
ATOM 747 O O . PHE A 1 96 ? 12.529 1.164 -2.286 1.00 89.44 96 PHE A O 1
ATOM 754 N N . LEU A 1 97 ? 10.793 -0.052 -1.507 1.00 88.81 97 LEU A N 1
ATOM 755 C CA . LEU A 1 97 ? 10.117 -0.230 -2.779 1.00 88.81 97 LEU A CA 1
ATOM 756 C C . LEU A 1 97 ? 8.633 0.077 -2.615 1.00 88.81 97 LEU A C 1
ATOM 758 O O . LEU A 1 97 ? 7.977 -0.436 -1.712 1.00 88.81 97 LEU A O 1
ATOM 762 N N . THR A 1 98 ? 8.114 0.892 -3.523 1.00 87.69 98 THR A N 1
ATOM 763 C CA . THR A 1 98 ? 6.678 1.098 -3.709 1.00 87.69 98 THR A CA 1
ATOM 764 C C . THR A 1 98 ? 6.309 0.681 -5.121 1.00 87.69 98 THR A C 1
ATOM 766 O O . THR A 1 98 ? 7.004 1.040 -6.071 1.00 87.69 98 THR A O 1
ATOM 769 N N . ILE A 1 99 ? 5.235 -0.092 -5.242 1.00 85.44 99 ILE A N 1
ATOM 770 C CA . ILE A 1 99 ? 4.627 -0.495 -6.508 1.00 85.44 99 ILE A CA 1
ATOM 771 C C . ILE A 1 99 ? 3.153 -0.132 -6.381 1.00 85.44 99 ILE A C 1
ATOM 773 O O . ILE A 1 99 ? 2.524 -0.497 -5.387 1.00 85.44 99 ILE A O 1
ATOM 777 N N . ASN A 1 100 ? 2.620 0.601 -7.352 1.00 82.81 100 ASN A N 1
ATOM 778 C CA . ASN A 1 100 ? 1.225 1.020 -7.355 1.00 82.81 100 ASN A CA 1
ATOM 779 C C . ASN A 1 100 ? 0.493 0.418 -8.563 1.00 82.81 100 ASN A C 1
ATOM 781 O O . ASN A 1 100 ? 0.232 1.154 -9.517 1.00 82.81 100 ASN A O 1
ATOM 785 N N . PRO A 1 101 ? 0.211 -0.903 -8.558 1.00 78.81 101 PRO A N 1
ATOM 786 C CA . PRO A 1 101 ? -0.420 -1.559 -9.696 1.00 78.81 101 PRO A CA 1
ATOM 787 C C . PRO A 1 101 ? -1.797 -0.944 -9.954 1.00 78.81 101 PRO A C 1
ATOM 789 O O . PRO A 1 101 ? -2.590 -0.767 -9.030 1.00 78.81 101 PRO A O 1
ATOM 792 N N . ALA A 1 102 ? -2.076 -0.624 -11.215 1.00 79.12 102 ALA A N 1
ATOM 793 C CA . ALA A 1 102 ? -3.336 -0.020 -11.622 1.00 79.12 102 ALA A CA 1
ATOM 794 C C . ALA A 1 102 ? -4.300 -1.106 -12.115 1.00 79.12 102 ALA A C 1
ATOM 796 O O . ALA A 1 102 ? -4.199 -1.580 -13.244 1.00 79.12 102 ALA A O 1
ATOM 797 N N . ASP A 1 103 ? -5.247 -1.493 -11.266 1.00 77.50 103 ASP A N 1
ATOM 798 C CA . ASP A 1 103 ? -6.284 -2.485 -11.571 1.00 77.50 103 ASP A CA 1
ATOM 799 C C . ASP A 1 103 ? -7.133 -2.110 -12.798 1.00 77.50 103 ASP A C 1
ATOM 801 O O . ASP A 1 103 ? -7.421 -2.959 -13.637 1.00 77.50 103 ASP A O 1
ATOM 805 N N . THR A 1 104 ? -7.455 -0.828 -12.951 1.00 80.81 104 THR A N 1
ATOM 806 C CA . THR A 1 104 ? -8.199 -0.239 -14.081 1.00 80.81 104 THR A CA 1
ATOM 807 C C . THR A 1 104 ? -7.461 -0.269 -15.421 1.00 80.81 104 THR A C 1
ATOM 809 O O . THR A 1 104 ? -8.088 -0.104 -16.470 1.00 80.81 104 THR A O 1
ATOM 812 N N . HIS A 1 105 ? -6.146 -0.487 -15.413 1.00 79.50 105 HIS A N 1
ATOM 813 C CA . HIS A 1 105 ? -5.302 -0.463 -16.610 1.00 79.50 105 HIS A CA 1
ATOM 814 C C . HIS A 1 105 ? -4.557 -1.783 -16.832 1.00 79.50 105 HIS A C 1
ATOM 816 O O . HIS A 1 105 ? -3.663 -1.841 -17.672 1.00 79.50 105 HIS A O 1
ATOM 822 N N . HIS A 1 106 ? -4.931 -2.847 -16.117 1.00 83.06 106 HIS A N 1
ATOM 823 C CA . HIS A 1 106 ? -4.305 -4.153 -16.262 1.00 83.06 106 HIS A CA 1
ATOM 824 C C . HIS A 1 106 ? -5.248 -5.145 -16.968 1.00 83.06 106 HIS A C 1
ATOM 826 O O . HIS A 1 106 ? -6.352 -5.380 -16.469 1.00 83.06 106 HIS A O 1
ATOM 832 N N . PRO A 1 107 ? -4.827 -5.797 -18.073 1.00 85.44 107 PRO A N 1
ATOM 833 C CA . PRO A 1 107 ? -5.678 -6.729 -18.818 1.00 85.44 107 PRO A CA 1
ATOM 834 C C . PRO A 1 107 ? -6.227 -7.861 -17.945 1.00 85.44 107 PRO A C 1
ATOM 836 O O . PRO A 1 107 ? -7.423 -8.123 -17.962 1.00 85.44 107 PRO A O 1
ATOM 839 N N . LEU A 1 108 ? -5.400 -8.465 -17.081 1.00 86.81 108 LEU A N 1
ATOM 840 C CA . LEU A 1 108 ? -5.861 -9.513 -16.152 1.00 86.81 108 LEU A CA 1
ATOM 841 C C . LEU A 1 108 ? -7.099 -9.121 -15.326 1.00 86.81 108 LEU A C 1
ATOM 843 O O . LEU A 1 108 ? -7.951 -9.972 -15.091 1.00 86.81 108 LEU A O 1
ATOM 847 N N . THR A 1 109 ? -7.242 -7.855 -14.917 1.00 88.44 109 THR A N 1
ATOM 848 C CA . THR A 1 109 ? -8.442 -7.408 -14.193 1.00 88.44 109 THR A CA 1
ATOM 849 C C . THR A 1 109 ? -9.690 -7.508 -15.066 1.00 88.44 109 THR A C 1
ATOM 851 O O . THR A 1 109 ? -10.724 -7.974 -14.595 1.00 88.44 109 THR A O 1
ATOM 854 N N . MET A 1 110 ? -9.593 -7.111 -16.339 1.00 88.38 110 MET A N 1
ATOM 855 C CA . MET A 1 110 ? -10.693 -7.208 -17.305 1.00 88.38 110 MET A CA 1
ATOM 856 C C . MET A 1 110 ? -11.060 -8.670 -17.572 1.00 88.38 110 MET A C 1
ATOM 858 O O . MET A 1 110 ? -12.239 -9.015 -17.588 1.00 88.38 110 MET A O 1
ATOM 862 N N . HIS A 1 111 ? -10.057 -9.544 -17.697 1.00 89.31 111 HIS A N 1
ATOM 863 C CA . HIS A 1 111 ? -10.277 -10.978 -17.875 1.00 89.31 111 HIS A CA 1
ATOM 864 C C . HIS A 1 111 ? -11.009 -11.587 -16.672 1.00 89.31 111 HIS A C 1
ATOM 866 O O . HIS A 1 111 ? -12.009 -12.281 -16.834 1.00 89.31 111 HIS A O 1
ATOM 872 N N . PHE A 1 112 ? -10.580 -11.270 -15.445 1.00 90.88 112 PHE A N 1
ATOM 873 C CA . PHE A 1 112 ? -11.272 -11.732 -14.238 1.00 90.88 112 PHE A CA 1
ATOM 874 C C . PHE A 1 112 ? -12.670 -11.128 -14.064 1.00 90.88 112 PHE A C 1
ATOM 876 O O . PHE A 1 112 ? -13.498 -11.715 -13.368 1.00 90.88 112 PHE A O 1
ATOM 883 N N . ALA A 1 113 ? -12.945 -9.977 -14.682 1.00 91.25 113 ALA A N 1
ATOM 884 C CA . ALA A 1 113 ? -14.282 -9.393 -14.745 1.00 91.25 113 ALA A CA 1
ATOM 885 C C . ALA A 1 113 ? -15.173 -10.042 -15.823 1.00 91.25 113 ALA A C 1
ATOM 887 O O . ALA A 1 113 ? -16.343 -9.688 -15.930 1.00 91.25 113 ALA A O 1
ATOM 888 N N . GLY A 1 114 ? -14.651 -11.006 -16.591 1.00 89.88 114 GLY A N 1
ATOM 889 C CA . GLY A 1 114 ? -15.398 -11.734 -17.617 1.00 89.88 114 GLY A CA 1
ATOM 890 C C . GLY A 1 114 ? -15.487 -11.011 -18.960 1.00 89.88 114 GLY A C 1
ATOM 891 O O . GLY A 1 114 ? -16.340 -11.363 -19.771 1.00 89.88 114 GLY A O 1
ATOM 892 N N . ILE A 1 115 ? -14.638 -10.008 -19.203 1.00 88.12 115 ILE A N 1
ATOM 893 C CA . ILE A 1 115 ? -14.519 -9.393 -20.528 1.00 88.12 115 ILE A CA 1
ATOM 894 C C . ILE A 1 115 ? -13.772 -10.365 -21.440 1.00 88.12 115 ILE A C 1
ATOM 896 O O . ILE A 1 115 ? -12.669 -10.803 -21.111 1.00 88.12 115 ILE A O 1
ATOM 900 N N . ASP A 1 116 ? -14.387 -10.697 -22.571 1.00 83.12 116 ASP A N 1
ATOM 901 C CA . ASP A 1 116 ? -13.830 -11.627 -23.548 1.00 83.12 116 ASP A CA 1
ATOM 902 C C . ASP A 1 116 ? -12.818 -10.915 -24.452 1.00 83.12 116 ASP A C 1
ATOM 904 O O . ASP A 1 116 ? -13.173 -10.034 -25.236 1.00 83.12 116 ASP A O 1
ATOM 908 N N . PHE A 1 117 ? -11.542 -11.259 -24.296 1.00 81.88 117 PHE A N 1
ATOM 909 C CA . PHE A 1 117 ? -10.455 -10.831 -25.169 1.00 81.88 117 PHE A CA 1
ATOM 910 C C . PHE A 1 117 ? -9.268 -11.791 -25.029 1.00 81.88 117 PHE A C 1
ATOM 912 O O . PHE A 1 117 ? -9.093 -12.462 -24.008 1.00 81.88 117 PHE A O 1
ATOM 919 N N . ASP A 1 118 ? -8.432 -11.836 -26.063 1.00 84.12 118 ASP A N 1
ATOM 920 C CA . ASP A 1 118 ? -7.233 -12.667 -26.088 1.00 84.12 118 ASP A CA 1
ATOM 921 C C . ASP A 1 118 ? -6.144 -12.087 -25.164 1.00 84.12 118 ASP A C 1
ATOM 923 O O . ASP A 1 118 ? -5.592 -11.013 -25.415 1.00 84.12 118 ASP A O 1
ATOM 927 N N . LEU A 1 119 ? -5.830 -12.809 -24.084 1.00 83.88 119 LEU A N 1
ATOM 928 C CA . LEU A 1 119 ? -4.775 -12.441 -23.137 1.00 83.88 119 LEU A CA 1
ATOM 929 C C . LEU A 1 119 ? -3.366 -12.559 -23.728 1.00 83.88 119 LEU A C 1
ATOM 931 O O . LEU A 1 119 ? -2.465 -11.874 -23.247 1.00 83.88 119 LEU A O 1
ATOM 935 N N . ASP A 1 120 ? -3.164 -13.399 -24.743 1.00 84.12 120 ASP A N 1
ATOM 936 C CA . ASP A 1 120 ? -1.868 -13.580 -25.404 1.00 84.12 120 ASP A CA 1
ATOM 937 C C . ASP A 1 120 ? -1.633 -12.550 -26.517 1.00 84.12 120 ASP A C 1
ATOM 939 O O . ASP A 1 120 ? -0.493 -12.367 -26.967 1.00 84.12 120 ASP A O 1
ATOM 943 N N . ASN A 1 121 ? -2.694 -11.846 -26.921 1.00 83.31 121 ASN A N 1
ATOM 944 C CA . ASN A 1 121 ? -2.681 -10.814 -27.948 1.00 83.31 121 ASN A CA 1
ATOM 945 C C . ASN A 1 121 ? -3.556 -9.613 -27.550 1.00 83.31 121 ASN A C 1
ATOM 947 O O . ASN A 1 121 ? -4.560 -9.293 -28.193 1.00 83.31 121 ASN A O 1
ATOM 951 N N . VAL A 1 122 ? -3.164 -8.933 -26.468 1.00 82.06 122 VAL A N 1
ATOM 952 C CA . VAL A 1 122 ? -3.887 -7.752 -25.984 1.00 82.06 122 VAL A CA 1
ATOM 953 C C . VAL A 1 122 ? -3.672 -6.582 -26.939 1.00 82.06 122 VAL A C 1
ATOM 955 O O . VAL A 1 122 ? -2.633 -5.917 -26.913 1.00 82.06 122 VAL A O 1
ATOM 958 N N . LEU A 1 123 ? -4.689 -6.318 -27.756 1.00 76.44 123 LEU A N 1
ATOM 959 C CA . LEU A 1 123 ? -4.747 -5.156 -28.628 1.00 76.44 123 LEU A CA 1
ATOM 960 C C . LEU A 1 123 ? -5.449 -3.994 -27.909 1.00 76.44 123 LEU A C 1
ATOM 962 O O . LEU A 1 123 ? -6.602 -4.140 -27.495 1.00 76.44 123 LEU A O 1
ATOM 966 N N . PRO A 1 124 ? -4.774 -2.841 -27.756 1.00 72.31 124 PRO A N 1
ATOM 967 C CA . PRO A 1 124 ? -5.337 -1.613 -27.208 1.00 72.31 124 PRO A CA 1
ATOM 968 C C . PRO A 1 124 ? -6.761 -1.268 -27.664 1.00 72.31 124 PRO A C 1
ATOM 970 O O . PRO A 1 124 ? -7.599 -0.908 -26.842 1.00 72.31 124 PRO A O 1
ATOM 973 N N . GLU A 1 125 ? -7.037 -1.397 -28.959 1.00 74.62 125 GLU A N 1
ATOM 974 C CA . GLU A 1 125 ? -8.327 -1.097 -29.582 1.00 74.62 125 GLU A CA 1
ATOM 975 C C . GLU A 1 125 ? -9.475 -2.025 -29.159 1.00 74.62 125 GLU A C 1
ATOM 977 O O . GLU A 1 125 ? -10.637 -1.650 -29.295 1.00 74.62 125 GLU A O 1
ATOM 982 N N . HIS A 1 126 ? -9.171 -3.217 -28.640 1.00 78.62 126 HIS A N 1
ATOM 983 C CA . HIS A 1 126 ? -10.171 -4.174 -28.159 1.00 78.62 126 HIS A CA 1
ATOM 984 C C . HIS A 1 126 ? -10.500 -3.992 -26.676 1.00 78.62 126 HIS A C 1
ATOM 986 O O . HIS A 1 126 ? -11.421 -4.628 -26.164 1.00 78.62 126 HIS A O 1
ATOM 992 N N . LEU A 1 127 ? -9.757 -3.140 -25.967 1.00 79.56 127 LEU A N 1
ATOM 993 C CA . LEU A 1 127 ? -10.036 -2.854 -24.569 1.00 79.56 127 LEU A CA 1
ATOM 994 C C . LEU A 1 127 ? -11.112 -1.767 -24.450 1.00 79.56 127 LEU A C 1
ATOM 996 O O . LEU A 1 127 ? -11.072 -0.786 -25.196 1.00 79.56 127 LEU A O 1
ATOM 1000 N N . PRO A 1 128 ? -12.030 -1.879 -23.468 1.00 84.12 128 PRO A N 1
ATOM 1001 C CA . PRO A 1 128 ? -12.981 -0.813 -23.174 1.00 84.12 128 PRO A CA 1
ATOM 1002 C C . PRO A 1 128 ? -12.257 0.501 -22.887 1.00 84.12 128 PRO A C 1
ATOM 1004 O O . PRO A 1 128 ? -11.096 0.503 -22.462 1.00 84.12 128 PRO A O 1
ATOM 1007 N N . SER A 1 129 ? -12.942 1.627 -23.060 1.00 85.44 129 SER A N 1
ATOM 1008 C CA . SER A 1 129 ? -12.397 2.940 -22.718 1.00 85.44 129 SER A CA 1
ATOM 1009 C C . SER A 1 129 ? -11.999 3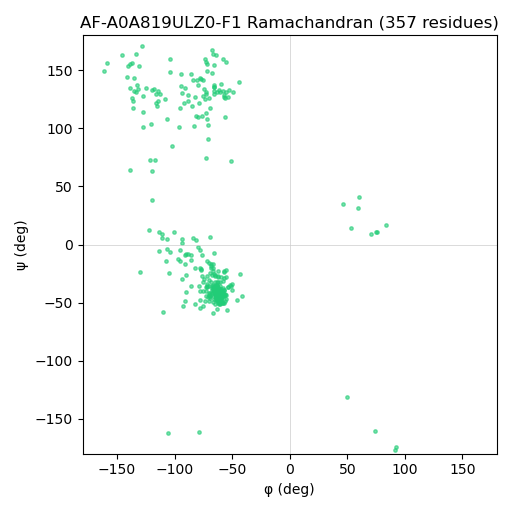.022 -21.239 1.00 85.44 129 SER A C 1
ATOM 1011 O O . SER A 1 129 ? -12.479 2.271 -20.390 1.00 85.44 129 SER A O 1
ATOM 1013 N N . THR A 1 130 ? -11.130 3.974 -20.887 1.00 82.31 130 THR A N 1
ATOM 1014 C CA . THR A 1 130 ? -10.686 4.167 -19.493 1.00 82.31 130 THR A CA 1
ATOM 1015 C C . THR A 1 130 ? -11.850 4.326 -18.510 1.00 82.31 130 THR A C 1
ATOM 1017 O O . THR A 1 130 ? -11.772 3.824 -17.390 1.00 82.31 130 THR A O 1
ATOM 1020 N N . TYR A 1 131 ? -12.932 4.988 -18.926 1.00 85.62 131 TYR A N 1
ATOM 1021 C CA . TYR A 1 131 ? -14.119 5.160 -18.093 1.00 85.62 131 TYR A CA 1
ATOM 1022 C C . TYR A 1 131 ? -14.875 3.840 -17.895 1.00 85.62 131 TYR A C 1
ATOM 1024 O O . TYR A 1 131 ? -15.130 3.453 -16.759 1.00 85.62 131 TYR A O 1
ATOM 1032 N N . GLU A 1 132 ? -15.137 3.101 -18.975 1.00 87.94 132 GLU A N 1
ATOM 1033 C CA . GLU A 1 132 ? -15.818 1.801 -18.906 1.00 87.94 132 GLU A CA 1
ATOM 1034 C C . GLU A 1 132 ? -15.024 0.794 -18.068 1.00 87.94 132 GLU A C 1
ATOM 1036 O O . GLU A 1 132 ? -15.596 0.082 -17.247 1.00 87.94 132 GLU A O 1
ATOM 1041 N N . ARG A 1 133 ? -13.688 0.770 -18.188 1.00 87.69 133 ARG A N 1
ATOM 1042 C CA . ARG A 1 133 ? -12.842 -0.081 -17.333 1.00 87.69 133 ARG A CA 1
ATOM 1043 C C . ARG A 1 133 ? -12.981 0.278 -15.854 1.00 87.69 133 ARG A C 1
ATOM 1045 O O . ARG A 1 133 ? -13.014 -0.621 -15.016 1.00 87.69 133 ARG A O 1
ATOM 1052 N N . ALA A 1 134 ? -13.085 1.565 -15.520 1.00 86.38 134 ALA A N 1
ATOM 1053 C CA . ALA A 1 134 ? -13.321 2.000 -14.145 1.00 86.38 134 ALA A CA 1
ATOM 1054 C C . ALA A 1 134 ? -14.702 1.556 -13.628 1.00 86.38 134 ALA A C 1
ATOM 1056 O O . ALA A 1 134 ? -14.804 1.096 -12.489 1.00 86.38 134 ALA A O 1
ATOM 1057 N N . GLU A 1 135 ? -15.746 1.620 -14.459 1.00 89.44 135 GLU A N 1
ATOM 1058 C CA . GLU A 1 135 ? -17.079 1.100 -14.121 1.00 89.44 135 GLU A CA 1
ATOM 1059 C C . GLU A 1 135 ? -17.084 -0.426 -13.944 1.00 89.44 135 GLU A C 1
ATOM 1061 O O . GLU A 1 135 ? -17.683 -0.944 -12.996 1.00 89.44 135 GLU A O 1
ATOM 1066 N N . ILE A 1 136 ? -16.367 -1.160 -14.801 1.00 89.19 136 ILE A N 1
ATOM 1067 C CA . ILE A 1 136 ? -16.195 -2.616 -14.696 1.00 89.19 136 ILE A CA 1
ATOM 1068 C C . ILE A 1 136 ? -15.497 -2.976 -13.381 1.00 89.19 136 ILE A C 1
ATOM 1070 O O . ILE A 1 136 ? -16.003 -3.806 -12.628 1.00 89.19 136 ILE A O 1
ATOM 1074 N N . VAL A 1 137 ? -14.380 -2.318 -13.057 1.00 88.19 137 VAL A N 1
ATOM 1075 C CA . VAL A 1 137 ? -13.654 -2.521 -11.790 1.00 88.19 137 VAL A CA 1
ATOM 1076 C C . VAL A 1 137 ? -14.551 -2.238 -10.585 1.00 88.19 137 VAL A C 1
ATOM 1078 O O . VAL A 1 137 ? -14.587 -3.025 -9.639 1.00 88.19 137 VAL A O 1
ATOM 1081 N N . ALA A 1 138 ? -15.321 -1.148 -10.623 1.00 87.75 138 ALA A N 1
ATOM 1082 C CA . ALA A 1 138 ? -16.235 -0.791 -9.542 1.00 87.75 138 ALA A CA 1
ATOM 1083 C C . ALA A 1 138 ? -17.383 -1.805 -9.371 1.00 87.75 138 ALA A C 1
ATOM 1085 O O . ALA A 1 138 ? -17.803 -2.077 -8.243 1.00 87.75 138 ALA A O 1
ATOM 1086 N N . SER A 1 139 ? -17.880 -2.379 -10.470 1.00 90.31 139 SER A N 1
ATOM 1087 C CA . SER A 1 139 ? -18.961 -3.376 -10.466 1.00 90.31 139 SER A CA 1
ATOM 1088 C C . SER A 1 139 ? -18.488 -4.804 -10.164 1.00 90.31 139 SER A C 1
ATOM 1090 O O . SER A 1 139 ? -19.286 -5.611 -9.684 1.00 90.31 139 SER A O 1
ATOM 1092 N N . HIS A 1 140 ? -17.196 -5.108 -10.344 1.00 90.00 140 HIS A N 1
ATOM 1093 C CA . HIS A 1 140 ? -16.608 -6.441 -10.153 1.00 90.00 140 HIS A CA 1
ATOM 1094 C C . HIS A 1 140 ? -15.510 -6.459 -9.070 1.00 90.00 140 HIS A C 1
ATOM 1096 O O . HIS A 1 140 ? -14.366 -6.826 -9.342 1.00 90.00 140 HIS A O 1
ATOM 1102 N N . PRO A 1 141 ? -15.827 -6.170 -7.792 1.00 87.38 141 PRO A N 1
ATOM 1103 C CA . PRO A 1 141 ? -14.824 -6.097 -6.723 1.00 87.38 141 PRO A CA 1
ATOM 1104 C C . PRO A 1 141 ? -14.083 -7.422 -6.470 1.00 87.38 141 PRO A C 1
ATOM 1106 O O . PRO A 1 141 ? -12.977 -7.422 -5.929 1.00 87.38 141 PRO A O 1
ATOM 1109 N N . VAL A 1 142 ? -14.680 -8.561 -6.848 1.00 88.75 142 VAL A N 1
ATOM 1110 C CA . VAL A 1 142 ? -14.014 -9.872 -6.788 1.00 88.75 142 VAL A CA 1
ATOM 1111 C C . VAL A 1 142 ? -12.903 -9.960 -7.832 1.00 88.75 142 VAL A C 1
ATOM 1113 O O . VAL A 1 142 ? -11.821 -10.421 -7.494 1.00 88.75 142 VAL A O 1
ATOM 1116 N N . ALA A 1 143 ? -13.122 -9.462 -9.053 1.00 89.44 143 ALA A N 1
ATOM 1117 C CA . ALA A 1 143 ? -12.111 -9.460 -10.109 1.00 89.44 143 ALA A CA 1
ATOM 1118 C C . ALA A 1 143 ? -10.874 -8.652 -9.698 1.00 89.44 143 ALA A C 1
ATOM 1120 O O . ALA A 1 143 ? -9.752 -9.139 -9.816 1.00 89.44 143 ALA A O 1
ATOM 1121 N N . THR A 1 144 ? -11.076 -7.470 -9.109 1.00 86.62 144 THR A N 1
ATOM 1122 C CA . THR A 1 144 ? -9.994 -6.636 -8.563 1.00 86.62 144 THR A CA 1
ATOM 1123 C C . THR A 1 144 ? -9.219 -7.337 -7.451 1.00 86.62 144 THR A C 1
ATOM 1125 O O . THR A 1 144 ? -7.990 -7.297 -7.421 1.00 86.62 144 THR A O 1
ATOM 1128 N N . ALA A 1 145 ? -9.920 -8.006 -6.530 1.00 86.69 145 ALA A N 1
ATOM 1129 C CA . ALA A 1 145 ? -9.276 -8.748 -5.449 1.00 86.69 145 ALA A CA 1
ATOM 1130 C C . ALA A 1 145 ? -8.474 -9.951 -5.975 1.00 86.69 145 ALA A C 1
ATOM 1132 O O . ALA A 1 145 ? -7.359 -10.191 -5.514 1.00 86.69 145 ALA A O 1
ATOM 1133 N N . THR A 1 146 ? -9.021 -10.674 -6.956 1.00 89.75 146 THR A N 1
ATOM 1134 C CA . THR A 1 146 ? -8.367 -11.798 -7.638 1.00 89.75 146 THR A CA 1
ATOM 1135 C C . THR A 1 146 ? -7.127 -11.333 -8.395 1.00 89.75 146 THR A C 1
ATOM 1137 O O . THR A 1 146 ? -6.062 -11.929 -8.229 1.00 89.75 146 THR A O 1
ATOM 1140 N N . PHE A 1 147 ? -7.226 -10.226 -9.140 1.00 89.19 147 PHE A N 1
ATOM 1141 C CA . PHE A 1 147 ? -6.082 -9.577 -9.778 1.00 89.19 147 PHE A CA 1
ATOM 1142 C C . PHE A 1 147 ? -5.001 -9.258 -8.753 1.00 89.19 147 PHE A C 1
ATOM 1144 O O . PHE A 1 147 ? -3.884 -9.742 -8.885 1.00 89.19 147 PHE A O 1
ATOM 1151 N N . PHE A 1 148 ? -5.333 -8.513 -7.696 1.00 86.25 148 PHE A N 1
ATOM 1152 C CA . PHE A 1 148 ? -4.357 -8.132 -6.681 1.00 86.25 148 PHE A CA 1
ATOM 1153 C C . PHE A 1 148 ? -3.688 -9.353 -6.034 1.00 86.25 148 PHE A C 1
ATOM 1155 O O . PHE A 1 148 ? -2.472 -9.370 -5.850 1.00 86.25 148 PHE A O 1
ATOM 1162 N N . HIS A 1 149 ? -4.458 -10.396 -5.716 1.00 86.44 149 HIS A N 1
ATOM 1163 C CA . HIS A 1 149 ? -3.916 -11.616 -5.128 1.00 86.44 149 HIS A CA 1
ATOM 1164 C C . HIS A 1 149 ? -2.940 -12.323 -6.075 1.00 86.44 149 HIS A C 1
ATOM 1166 O O . HIS A 1 149 ? -1.787 -12.530 -5.707 1.00 86.44 149 HIS A O 1
ATOM 1172 N N . HIS A 1 150 ? -3.361 -12.651 -7.296 1.00 86.06 150 HIS A N 1
ATOM 1173 C CA . HIS A 1 150 ? -2.506 -13.396 -8.218 1.00 86.06 150 HIS A CA 1
ATOM 1174 C C . HIS A 1 150 ? -1.327 -12.562 -8.713 1.00 86.06 150 HIS A C 1
ATOM 1176 O O . HIS A 1 150 ? -0.190 -13.018 -8.671 1.00 86.06 150 HIS A O 1
ATOM 1182 N N . PHE A 1 151 ? -1.581 -11.322 -9.123 1.00 82.69 151 PHE A N 1
ATOM 1183 C CA . PHE A 1 151 ? -0.549 -10.445 -9.651 1.00 82.69 151 PHE A CA 1
ATOM 1184 C C . PHE A 1 151 ? 0.465 -10.059 -8.569 1.00 82.69 151 PHE A C 1
ATOM 1186 O O . PHE A 1 151 ? 1.658 -10.336 -8.686 1.00 82.69 151 PHE A O 1
ATOM 1193 N N . PHE A 1 152 ? 0.007 -9.438 -7.480 1.00 77.94 152 PHE A N 1
ATOM 1194 C CA . PHE A 1 152 ? 0.920 -8.871 -6.493 1.00 77.94 152 PHE A CA 1
ATOM 1195 C C . PHE A 1 152 ? 1.430 -9.925 -5.507 1.00 77.94 152 PHE A C 1
ATOM 1197 O O . PHE A 1 152 ? 2.635 -10.041 -5.289 1.00 77.94 152 PHE A O 1
ATOM 1204 N N . ILE A 1 153 ? 0.529 -10.702 -4.901 1.00 78.75 153 ILE A N 1
ATOM 1205 C CA . ILE A 1 153 ? 0.927 -11.653 -3.857 1.00 78.75 153 ILE A CA 1
ATOM 1206 C C . ILE A 1 153 ? 1.599 -12.870 -4.490 1.00 78.75 153 ILE A C 1
ATOM 1208 O O . ILE A 1 153 ? 2.710 -13.210 -4.097 1.00 78.75 153 ILE A O 1
ATOM 1212 N N . SER A 1 154 ? 0.960 -13.513 -5.468 1.00 82.00 154 SER A N 1
ATOM 1213 C CA . SER A 1 154 ? 1.483 -14.765 -6.021 1.00 82.00 154 SER A CA 1
ATOM 1214 C C . SER A 1 154 ? 2.637 -14.562 -6.997 1.00 82.00 154 SER A C 1
ATOM 1216 O O . SER A 1 154 ? 3.573 -15.347 -6.950 1.00 82.00 154 SER A O 1
ATOM 1218 N N . SER A 1 155 ? 2.615 -13.549 -7.870 1.00 84.31 155 SER A N 1
ATOM 1219 C CA . SER A 1 155 ? 3.677 -13.375 -8.874 1.00 84.31 155 SER A CA 1
ATOM 1220 C C . SER A 1 155 ? 4.799 -12.453 -8.404 1.00 84.31 155 SER A C 1
ATOM 1222 O O . SER A 1 155 ? 5.965 -12.851 -8.449 1.00 84.31 155 SER A O 1
ATOM 1224 N N . ILE A 1 156 ? 4.486 -11.238 -7.934 1.00 82.62 156 ILE A N 1
ATOM 1225 C CA . ILE A 1 156 ? 5.532 -10.273 -7.562 1.00 82.62 156 ILE A CA 1
ATOM 1226 C C . ILE A 1 156 ? 6.325 -10.750 -6.345 1.00 82.62 156 ILE A C 1
ATOM 1228 O O . ILE A 1 156 ? 7.548 -10.781 -6.430 1.00 82.62 156 ILE A O 1
ATOM 1232 N N . LEU A 1 157 ? 5.696 -11.167 -5.238 1.00 83.88 157 LEU A N 1
ATOM 1233 C CA . LEU A 1 157 ? 6.467 -11.637 -4.073 1.00 83.88 157 LEU A CA 1
ATOM 1234 C C . LEU A 1 157 ? 7.263 -12.907 -4.394 1.00 83.88 157 LEU A C 1
ATOM 1236 O O . LEU A 1 157 ? 8.454 -12.970 -4.079 1.00 83.88 157 LEU A O 1
ATOM 1240 N N . ALA A 1 158 ? 6.650 -13.866 -5.093 1.00 84.38 158 ALA A N 1
ATOM 1241 C CA . ALA A 1 158 ? 7.334 -15.100 -5.463 1.00 84.38 158 ALA A CA 1
ATOM 1242 C C . ALA A 1 158 ? 8.523 -14.854 -6.399 1.00 84.38 158 ALA A C 1
ATOM 1244 O O . ALA A 1 158 ? 9.529 -15.534 -6.284 1.00 84.38 158 ALA A O 1
ATOM 1245 N N . THR A 1 159 ? 8.464 -13.874 -7.304 1.00 85.19 159 THR A N 1
ATOM 1246 C CA . THR A 1 159 ? 9.555 -13.636 -8.270 1.00 85.19 159 THR A CA 1
ATOM 1247 C C . THR A 1 159 ? 10.599 -12.653 -7.740 1.00 85.19 159 THR A C 1
ATOM 1249 O O . THR A 1 159 ? 11.802 -12.829 -7.933 1.00 85.19 159 THR A O 1
ATOM 1252 N N . LEU A 1 160 ? 10.158 -11.589 -7.070 1.00 85.31 160 LEU A N 1
ATOM 1253 C CA . LEU A 1 160 ? 11.022 -10.506 -6.609 1.00 85.31 160 LEU A CA 1
ATOM 1254 C C . LEU A 1 160 ? 11.785 -10.884 -5.336 1.00 85.31 160 LEU A C 1
ATOM 1256 O O . LEU A 1 160 ? 12.938 -10.478 -5.182 1.00 85.31 160 LEU A O 1
ATOM 1260 N N . ILE A 1 161 ? 11.148 -11.649 -4.442 1.00 85.44 161 ILE A N 1
ATOM 1261 C CA . ILE A 1 161 ? 11.655 -11.956 -3.099 1.00 85.44 161 ILE A CA 1
ATOM 1262 C C . ILE A 1 161 ? 12.064 -13.425 -2.981 1.00 85.44 161 ILE A C 1
ATOM 1264 O O . ILE A 1 161 ? 13.217 -13.699 -2.651 1.00 85.44 161 ILE A O 1
ATOM 1268 N N . GLU A 1 162 ? 11.141 -14.358 -3.226 1.00 84.81 162 GLU A N 1
ATOM 1269 C CA . GLU A 1 162 ? 11.353 -15.781 -2.914 1.00 84.81 162 GLU A CA 1
ATOM 1270 C C . GLU A 1 162 ? 12.245 -16.472 -3.955 1.00 84.81 162 GLU A C 1
ATOM 1272 O O . GLU A 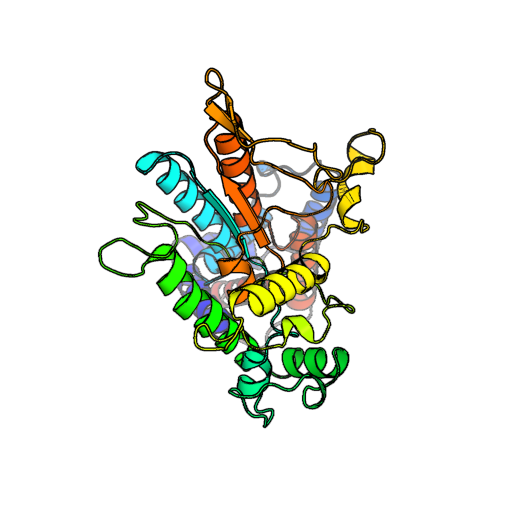1 162 ? 13.296 -17.010 -3.614 1.00 84.81 162 GLU A O 1
ATOM 1277 N N . GLY A 1 163 ? 11.866 -16.388 -5.227 1.00 82.56 163 GLY A N 1
ATOM 1278 C CA . GLY A 1 163 ? 12.581 -16.899 -6.389 1.00 82.56 163 GLY A CA 1
ATOM 1279 C C . GLY A 1 163 ? 13.020 -18.355 -6.265 1.00 82.56 163 GLY A C 1
ATOM 1280 O O . GLY A 1 163 ? 12.231 -19.243 -5.953 1.00 82.56 163 GLY A O 1
ATOM 1281 N N . GLY A 1 164 ? 14.298 -18.594 -6.572 1.00 81.19 164 GLY A N 1
ATOM 1282 C CA . GLY A 1 164 ? 14.935 -19.910 -6.499 1.00 81.19 164 GLY A CA 1
ATOM 1283 C C . GLY A 1 164 ? 15.888 -20.050 -5.303 1.00 81.19 164 GLY A C 1
ATOM 1284 O O . GLY A 1 164 ? 15.875 -19.231 -4.388 1.00 81.19 164 GLY A O 1
ATOM 1285 N N . PRO A 1 165 ? 16.802 -21.040 -5.310 1.00 80.75 165 PRO A N 1
ATOM 1286 C CA . PRO A 1 165 ? 17.766 -21.264 -4.221 1.00 80.75 165 PRO A CA 1
ATOM 1287 C C . PRO A 1 165 ? 18.648 -20.048 -3.862 1.00 80.75 165 PRO A C 1
ATOM 1289 O O . PRO A 1 165 ? 19.175 -19.971 -2.752 1.00 80.75 165 PRO A O 1
ATOM 1292 N N . GLY A 1 166 ? 18.810 -19.097 -4.791 1.00 83.50 166 GLY A N 1
ATOM 1293 C CA . GLY A 1 166 ? 19.531 -17.833 -4.597 1.00 83.50 166 GLY A CA 1
ATOM 1294 C C . GLY A 1 166 ? 18.665 -16.638 -4.169 1.00 83.50 166 GLY A C 1
ATOM 1295 O O . GLY A 1 166 ? 19.208 -15.548 -3.995 1.00 83.50 166 GLY A O 1
ATOM 1296 N N . GLY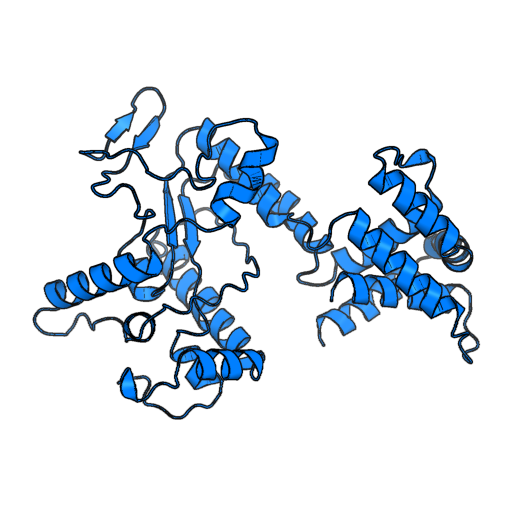 A 1 167 ? 17.355 -16.827 -3.987 1.00 86.31 167 GLY A N 1
ATOM 1297 C CA . GLY A 1 167 ? 16.366 -15.760 -3.829 1.00 86.31 167 GLY A CA 1
ATOM 1298 C C . GLY A 1 167 ? 15.740 -15.315 -5.156 1.00 86.31 167 GLY A C 1
ATOM 1299 O O . GLY A 1 167 ? 16.016 -15.884 -6.218 1.00 86.31 167 GLY A O 1
ATOM 1300 N N . GLY A 1 168 ? 14.875 -14.301 -5.079 1.00 87.12 168 GLY A N 1
ATOM 1301 C CA . GLY A 1 168 ? 14.255 -13.640 -6.229 1.00 87.12 168 GLY A CA 1
ATOM 1302 C C . GLY A 1 168 ? 15.167 -12.641 -6.940 1.00 87.12 168 GLY A C 1
ATOM 1303 O O . GLY A 1 168 ? 16.385 -12.637 -6.771 1.00 87.12 168 GLY A O 1
ATOM 1304 N N . VAL A 1 169 ? 14.568 -11.744 -7.724 1.00 83.81 169 VAL A N 1
ATOM 1305 C CA . VAL A 1 169 ? 15.282 -10.675 -8.457 1.00 83.81 169 VAL A CA 1
ATOM 1306 C C . VAL A 1 169 ? 16.101 -9.765 -7.529 1.00 83.81 169 VAL A C 1
ATOM 1308 O O . VAL A 1 169 ? 17.136 -9.244 -7.936 1.00 83.81 169 VAL A O 1
ATOM 1311 N N . LEU A 1 170 ? 15.687 -9.591 -6.269 1.00 84.38 170 LEU A N 1
ATOM 1312 C CA . LEU A 1 170 ? 16.454 -8.832 -5.271 1.00 84.38 170 LEU A CA 1
ATOM 1313 C C . LEU A 1 170 ? 17.553 -9.659 -4.576 1.00 84.38 170 LEU A C 1
ATOM 1315 O O . LEU A 1 170 ? 18.205 -9.169 -3.654 1.00 84.38 170 LEU A O 1
ATOM 1319 N N . GLY A 1 171 ? 17.771 -10.900 -5.014 1.00 87.25 171 GLY A N 1
ATOM 1320 C CA . GLY A 1 171 ? 18.691 -11.851 -4.407 1.00 87.25 171 GLY A CA 1
ATOM 1321 C C . GLY A 1 171 ? 18.156 -12.434 -3.101 1.00 87.25 171 GLY A C 1
ATOM 1322 O O . GLY A 1 171 ? 16.957 -12.420 -2.818 1.00 87.25 171 GLY A O 1
ATOM 1323 N N . LYS A 1 172 ? 19.061 -12.973 -2.280 1.00 90.00 172 LYS A N 1
ATOM 1324 C CA . LYS A 1 172 ? 18.702 -13.629 -1.021 1.00 90.00 172 LYS A CA 1
ATOM 1325 C C . LYS A 1 172 ? 18.247 -12.608 0.021 1.00 90.00 172 LYS A C 1
ATOM 1327 O O . LYS A 1 172 ? 19.057 -11.893 0.611 1.00 90.00 172 LYS A O 1
ATOM 1332 N N . ILE A 1 173 ? 16.947 -12.592 0.296 1.00 89.19 173 ILE A N 1
ATOM 1333 C CA . ILE A 1 173 ? 16.339 -11.695 1.277 1.00 89.19 173 ILE A CA 1
ATOM 1334 C C . ILE A 1 173 ? 16.357 -12.325 2.674 1.00 89.19 173 ILE A C 1
ATOM 1336 O O . ILE A 1 173 ? 15.825 -13.410 2.892 1.00 89.19 173 ILE A O 1
ATOM 1340 N N . LYS A 1 174 ? 16.953 -11.622 3.646 1.00 89.69 174 LYS A N 1
ATOM 1341 C CA . LYS A 1 174 ? 16.954 -12.033 5.064 1.00 89.69 174 LYS A CA 1
ATOM 1342 C C . LYS A 1 174 ? 15.581 -11.846 5.715 1.00 89.69 174 LYS A C 1
ATOM 1344 O O . LYS A 1 174 ? 15.159 -12.664 6.524 1.00 89.69 174 LYS A O 1
ATOM 1349 N N . ALA A 1 175 ? 14.917 -10.741 5.383 1.00 90.25 175 ALA A N 1
ATOM 1350 C CA . ALA A 1 175 ? 13.588 -10.388 5.853 1.00 90.25 175 ALA A CA 1
ATOM 1351 C C . ALA A 1 175 ? 12.964 -9.328 4.940 1.00 90.25 175 ALA A C 1
ATOM 1353 O O . ALA A 1 175 ? 13.670 -8.473 4.405 1.00 90.25 175 ALA A O 1
ATOM 1354 N N . TYR A 1 176 ? 11.640 -9.349 4.816 1.00 89.25 176 TYR A N 1
ATOM 1355 C CA . TYR A 1 176 ? 10.867 -8.313 4.143 1.00 89.25 176 TYR A CA 1
ATOM 1356 C C . TYR A 1 176 ? 9.616 -7.987 4.957 1.00 89.25 176 TYR A C 1
ATOM 1358 O O . TYR A 1 176 ? 9.144 -8.789 5.762 1.00 89.25 176 TYR A O 1
ATOM 1366 N N . PHE A 1 177 ? 9.091 -6.784 4.755 1.00 87.06 177 PHE A N 1
ATOM 1367 C CA . PHE A 1 177 ? 7.863 -6.323 5.381 1.00 87.06 177 PHE A CA 1
ATOM 1368 C C . PHE A 1 177 ? 7.038 -5.593 4.329 1.00 87.06 177 PHE A C 1
ATOM 1370 O O . PHE A 1 177 ? 7.545 -4.690 3.664 1.00 87.06 177 PHE A O 1
ATOM 1377 N N . VAL A 1 178 ? 5.786 -6.007 4.159 1.00 82.81 178 VAL A N 1
ATOM 1378 C CA . VAL A 1 178 ? 4.899 -5.502 3.109 1.00 82.81 178 VAL A CA 1
ATOM 1379 C C . VAL A 1 178 ? 3.623 -4.986 3.744 1.00 82.81 178 VAL A C 1
ATOM 1381 O O . VAL A 1 178 ? 3.019 -5.646 4.591 1.00 82.81 178 VAL A O 1
ATOM 1384 N N . THR A 1 179 ? 3.195 -3.813 3.294 1.00 79.00 179 THR A N 1
ATOM 1385 C CA . THR A 1 179 ? 1.873 -3.270 3.580 1.00 79.00 179 THR A CA 1
ATOM 1386 C C . THR A 1 179 ? 1.199 -2.800 2.311 1.00 79.00 179 THR A C 1
ATOM 1388 O O . THR A 1 179 ? 1.846 -2.444 1.330 1.00 79.00 179 THR A O 1
ATOM 1391 N N . VAL A 1 180 ? -0.129 -2.815 2.350 1.00 75.81 180 VAL A N 1
ATOM 1392 C CA . VAL A 1 180 ? -0.986 -2.398 1.245 1.00 75.81 180 VAL A CA 1
ATOM 1393 C C . VAL A 1 180 ? -1.750 -1.162 1.701 1.00 75.81 180 VAL A C 1
ATOM 1395 O O . VAL A 1 180 ? -2.493 -1.228 2.682 1.00 75.81 180 VAL A O 1
ATOM 1398 N N . GLU A 1 181 ? -1.567 -0.035 1.011 1.00 67.81 181 GLU A N 1
ATOM 1399 C CA . GLU A 1 181 ? -2.421 1.146 1.177 1.00 67.81 181 GLU A CA 1
ATOM 1400 C C . GLU A 1 181 ? -3.529 1.109 0.120 1.00 67.81 181 GLU A C 1
ATOM 1402 O O . GLU A 1 181 ? -3.276 0.842 -1.053 1.00 67.81 181 GLU A O 1
ATOM 1407 N N . LYS A 1 182 ? -4.767 1.414 0.527 1.00 60.81 182 LYS A N 1
ATOM 1408 C CA . LYS A 1 182 ? -5.847 1.681 -0.427 1.00 60.81 182 LYS A CA 1
ATOM 1409 C C . LYS A 1 182 ? -5.653 3.082 -0.997 1.00 60.81 182 LYS A C 1
ATOM 1411 O O . LYS A 1 182 ? -5.850 4.061 -0.278 1.00 60.81 182 LYS A O 1
ATOM 1416 N N . SER A 1 183 ? -5.306 3.169 -2.273 1.00 53.75 183 SER A N 1
ATOM 1417 C CA . SER A 1 183 ? -5.306 4.423 -3.024 1.00 53.75 183 SER A CA 1
ATOM 1418 C C . SER A 1 183 ? -6.357 4.347 -4.122 1.00 53.75 183 SER A C 1
ATOM 1420 O O . SER A 1 183 ? -6.336 3.431 -4.934 1.00 53.75 183 SER A O 1
ATOM 1422 N N . TYR A 1 184 ? -7.285 5.303 -4.126 1.00 50.47 184 TYR A N 1
ATOM 1423 C CA . TYR A 1 184 ? -8.252 5.487 -5.205 1.00 50.47 184 TYR A CA 1
ATOM 1424 C C . TYR A 1 184 ? -7.760 6.658 -6.046 1.00 50.47 184 TYR A C 1
ATOM 1426 O O . TYR A 1 184 ? -8.119 7.805 -5.784 1.00 50.47 184 TYR A O 1
ATOM 1434 N N . ASP A 1 185 ? -6.862 6.382 -6.984 1.00 47.94 185 ASP A N 1
ATOM 1435 C CA . ASP A 1 185 ? -6.412 7.386 -7.941 1.00 47.94 185 ASP A CA 1
ATOM 1436 C C . ASP A 1 185 ? -6.742 6.873 -9.338 1.00 47.94 185 ASP A C 1
ATOM 1438 O O . ASP A 1 185 ? -6.114 5.945 -9.845 1.00 47.94 185 ASP A O 1
ATOM 1442 N N . ILE A 1 186 ? -7.793 7.437 -9.932 1.00 49.34 186 ILE A N 1
ATOM 1443 C CA . ILE A 1 186 ? -8.093 7.211 -11.341 1.00 49.34 186 ILE A CA 1
ATOM 1444 C C . ILE A 1 186 ? -7.144 8.136 -12.084 1.00 49.34 186 ILE A C 1
ATOM 1446 O O . ILE A 1 186 ? -7.310 9.353 -12.028 1.00 49.34 186 ILE A O 1
ATOM 1450 N N . ASN A 1 187 ? -6.141 7.579 -12.760 1.00 54.09 187 ASN A N 1
ATOM 1451 C CA . ASN A 1 187 ? -5.321 8.355 -13.676 1.00 54.09 187 ASN A CA 1
ATOM 1452 C C . ASN A 1 187 ? -6.046 8.428 -15.030 1.00 54.09 187 ASN A C 1
ATOM 1454 O O . ASN A 1 187 ? -5.966 7.477 -15.807 1.00 54.09 187 ASN A O 1
ATOM 1458 N N . PRO A 1 188 ? -6.717 9.544 -15.375 1.00 48.09 188 PRO A N 1
ATOM 1459 C CA . PRO A 1 188 ? -7.447 9.653 -16.638 1.00 48.09 188 PRO A CA 1
ATOM 1460 C C . PRO A 1 188 ? -6.528 9.611 -17.871 1.00 48.09 188 PRO A C 1
ATOM 1462 O O . PRO A 1 188 ? -7.030 9.577 -18.988 1.00 48.09 188 PRO A O 1
ATOM 1465 N N . ARG A 1 189 ? -5.198 9.638 -17.683 1.00 48.47 189 ARG A N 1
ATOM 1466 C CA . ARG A 1 189 ? -4.181 9.566 -18.742 1.00 48.47 189 ARG A CA 1
ATOM 1467 C C . ARG A 1 189 ? -3.383 8.265 -18.749 1.00 48.47 189 ARG A C 1
ATOM 1469 O O . ARG A 1 189 ? -2.358 8.216 -19.421 1.00 48.47 189 ARG A O 1
ATOM 1476 N N . ALA A 1 190 ? -3.758 7.255 -17.965 1.00 53.69 190 ALA A N 1
ATOM 1477 C CA . ALA A 1 190 ? -3.125 5.950 -18.115 1.00 53.69 190 ALA A CA 1
ATOM 1478 C C . ALA A 1 190 ? -3.606 5.345 -19.446 1.00 53.69 190 ALA A C 1
ATOM 1480 O O . ALA A 1 190 ? -4.675 4.739 -19.558 1.00 53.69 190 ALA A O 1
ATOM 1481 N N . ASP A 1 191 ? -2.817 5.660 -20.471 1.00 58.81 191 ASP A N 1
ATOM 1482 C CA . ASP A 1 191 ? -2.984 5.264 -21.855 1.00 58.81 191 ASP A CA 1
ATOM 1483 C C . ASP A 1 191 ? -2.770 3.759 -22.029 1.00 58.81 191 ASP A C 1
ATOM 1485 O O . ASP A 1 191 ? -2.238 3.046 -21.174 1.00 58.81 191 ASP A O 1
ATOM 1489 N N . LEU A 1 192 ? -3.162 3.303 -23.214 1.00 62.47 192 LEU A N 1
ATOM 1490 C CA . LEU A 1 192 ? -3.071 1.945 -23.741 1.00 62.47 192 LEU A CA 1
ATOM 1491 C C . LEU A 1 192 ? -1.734 1.231 -23.479 1.00 62.47 192 LEU A C 1
ATOM 1493 O O . LEU A 1 192 ? -1.716 0.005 -23.433 1.00 62.47 192 LEU A O 1
ATOM 1497 N N . ALA A 1 193 ? -0.621 1.954 -23.299 1.00 69.75 193 ALA A N 1
ATOM 1498 C CA . ALA A 1 193 ? 0.684 1.339 -23.058 1.00 69.75 193 ALA A CA 1
ATOM 1499 C C . ALA A 1 193 ? 0.729 0.553 -21.738 1.00 69.75 193 ALA A C 1
ATOM 1501 O O . ALA A 1 193 ? 1.291 -0.540 -21.718 1.00 69.75 193 ALA A O 1
ATOM 1502 N N . ALA A 1 194 ? 0.077 1.019 -20.665 1.00 73.69 194 ALA A N 1
ATOM 1503 C CA . ALA A 1 194 ? -0.027 0.243 -19.422 1.00 73.69 194 ALA A CA 1
ATOM 1504 C C . ALA A 1 194 ? -0.784 -1.084 -19.626 1.00 73.69 194 ALA A C 1
ATOM 1506 O O . ALA A 1 194 ? -0.507 -2.066 -18.943 1.00 73.69 194 ALA A O 1
ATOM 1507 N N . CYS A 1 195 ? -1.677 -1.130 -20.619 1.00 78.06 195 CYS A N 1
ATOM 1508 C CA . CYS A 1 195 ? -2.472 -2.303 -20.960 1.00 78.06 195 CYS A CA 1
ATOM 1509 C C . CYS A 1 195 ? -1.794 -3.260 -21.957 1.00 78.06 195 CYS A C 1
ATOM 1511 O O . CYS A 1 195 ? -2.327 -4.337 -22.207 1.00 78.06 195 CYS A O 1
ATOM 1513 N N . ARG A 1 196 ? -0.647 -2.896 -22.545 1.00 81.88 196 ARG A N 1
ATOM 1514 C CA . ARG A 1 196 ? 0.092 -3.788 -23.453 1.00 81.88 196 ARG A CA 1
ATOM 1515 C C . ARG A 1 196 ? 0.755 -4.929 -22.686 1.00 81.88 196 ARG A C 1
ATOM 1517 O O . ARG A 1 196 ? 1.081 -4.803 -21.508 1.00 81.88 196 ARG A O 1
ATOM 1524 N N . LEU A 1 197 ? 1.005 -6.029 -23.386 1.00 83.56 197 LEU A N 1
ATOM 1525 C CA . LEU A 1 197 ? 1.826 -7.116 -22.863 1.00 83.56 197 LEU A CA 1
ATOM 1526 C C . LEU A 1 197 ? 3.302 -6.715 -22.816 1.00 83.56 197 LEU A C 1
ATOM 1528 O O . LEU A 1 197 ? 3.787 -5.963 -23.662 1.00 83.56 197 LEU A O 1
ATOM 1532 N N . THR A 1 198 ? 4.025 -7.270 -21.846 1.00 86.75 198 THR A N 1
ATOM 1533 C CA . THR A 1 198 ? 5.485 -7.171 -21.781 1.00 86.75 198 THR A CA 1
ATOM 1534 C C . THR A 1 198 ? 6.111 -7.747 -23.060 1.00 86.75 198 THR A C 1
ATOM 1536 O O . THR A 1 198 ? 5.742 -8.858 -23.460 1.00 86.75 198 THR A O 1
ATOM 1539 N N . PRO A 1 199 ? 7.068 -7.043 -23.699 1.00 89.19 199 PRO A N 1
ATOM 1540 C CA . PRO A 1 199 ? 7.780 -7.568 -24.860 1.00 89.19 199 PRO A CA 1
ATOM 1541 C C . PRO A 1 199 ? 8.385 -8.949 -24.582 1.00 89.19 199 PRO A C 1
ATOM 1543 O O . PRO A 1 199 ? 9.022 -9.165 -23.550 1.00 89.19 199 PRO A O 1
ATOM 1546 N N . LYS A 1 200 ? 8.191 -9.904 -25.500 1.00 89.38 200 LYS A N 1
ATOM 1547 C CA . LYS A 1 200 ? 8.713 -11.269 -25.339 1.00 89.38 200 LYS A CA 1
ATOM 1548 C C . LYS A 1 200 ? 10.227 -11.276 -25.608 1.00 89.38 200 LYS A C 1
ATOM 1550 O O . LYS A 1 200 ? 10.614 -10.852 -26.700 1.00 89.38 200 LYS A O 1
ATOM 1555 N N . PRO A 1 201 ? 11.072 -11.822 -24.709 1.00 90.62 201 PRO A N 1
ATOM 1556 C CA . PRO A 1 201 ? 12.526 -11.905 -24.915 1.00 90.62 201 PRO A CA 1
ATOM 1557 C C . PRO A 1 201 ? 12.959 -12.652 -26.182 1.00 90.62 201 PRO A C 1
ATOM 1559 O O . PRO A 1 201 ? 14.051 -12.434 -26.688 1.00 90.62 201 PRO A O 1
ATOM 1562 N N . SER A 1 202 ? 12.102 -13.528 -26.712 1.00 92.62 202 SER A N 1
ATOM 1563 C CA . SER A 1 202 ? 12.334 -14.267 -27.957 1.00 92.62 202 SER A CA 1
ATOM 1564 C C . SER A 1 202 ? 12.103 -13.449 -29.236 1.00 92.62 202 SER A C 1
ATOM 1566 O O . SER A 1 202 ? 12.326 -13.962 -30.330 1.00 92.62 202 SER A O 1
ATOM 1568 N N . THR A 1 203 ? 11.626 -12.205 -29.131 1.00 91.06 203 THR A N 1
ATOM 1569 C CA . THR A 1 203 ? 11.291 -11.365 -30.293 1.00 91.06 203 THR A CA 1
ATOM 1570 C C . THR A 1 203 ? 12.555 -10.798 -30.940 1.00 91.06 203 THR A C 1
ATOM 1572 O O . THR A 1 203 ? 13.483 -10.383 -30.245 1.00 91.06 203 THR A O 1
ATOM 1575 N N . LEU A 1 204 ? 12.591 -10.712 -32.275 1.00 93.69 204 LEU A N 1
ATOM 1576 C CA . LEU A 1 204 ? 13.675 -10.020 -32.982 1.00 93.69 204 LEU A CA 1
ATOM 1577 C C . LEU A 1 204 ? 13.740 -8.545 -32.541 1.00 93.69 204 LEU A C 1
ATOM 1579 O O . LEU A 1 204 ? 12.705 -7.893 -32.430 1.00 93.69 204 LEU A O 1
ATOM 1583 N N . ASN A 1 205 ? 14.946 -8.013 -32.321 1.00 94.31 205 ASN A N 1
ATOM 1584 C CA . ASN A 1 205 ? 15.169 -6.655 -31.798 1.00 94.31 205 ASN A CA 1
ATOM 1585 C C . ASN A 1 205 ? 14.537 -6.405 -30.414 1.00 94.31 205 ASN A C 1
ATOM 1587 O O . ASN A 1 205 ? 14.148 -5.273 -30.115 1.00 94.31 205 ASN A O 1
ATOM 1591 N N . PHE A 1 206 ? 14.448 -7.445 -29.571 1.00 94.19 206 PHE A N 1
ATOM 1592 C CA . PHE A 1 206 ? 13.910 -7.350 -28.211 1.00 94.19 206 PHE A CA 1
ATOM 1593 C C . PHE A 1 206 ? 14.464 -6.149 -27.442 1.00 94.19 206 PHE A C 1
ATOM 1595 O O . PHE A 1 206 ? 13.672 -5.385 -26.908 1.00 94.19 206 PHE A O 1
ATOM 1602 N N . ASP A 1 207 ? 15.782 -5.929 -27.446 1.00 93.94 207 ASP A N 1
ATOM 1603 C CA . ASP A 1 207 ? 16.398 -4.835 -26.685 1.00 93.94 207 ASP A CA 1
ATOM 1604 C C . ASP A 1 207 ? 15.844 -3.461 -27.085 1.00 93.94 207 ASP A C 1
ATOM 1606 O O . ASP A 1 207 ? 15.535 -2.636 -26.229 1.00 93.94 207 ASP A O 1
ATOM 1610 N N . THR A 1 208 ? 15.661 -3.214 -28.384 1.00 95.69 208 THR A N 1
ATOM 1611 C CA . THR A 1 208 ? 15.111 -1.947 -28.884 1.00 95.69 208 THR A CA 1
ATOM 1612 C C . THR A 1 208 ? 13.637 -1.796 -28.521 1.00 95.69 208 THR A C 1
ATOM 1614 O O . THR A 1 208 ? 13.227 -0.734 -28.057 1.00 95.69 208 THR A O 1
ATOM 1617 N N . ILE A 1 209 ? 12.846 -2.859 -28.696 1.00 93.69 209 ILE A N 1
ATOM 1618 C CA . ILE A 1 209 ? 11.412 -2.862 -28.371 1.00 93.69 209 ILE A CA 1
ATOM 1619 C C . ILE A 1 209 ? 11.210 -2.669 -26.864 1.00 93.69 209 ILE A C 1
ATOM 1621 O O . ILE A 1 209 ? 10.374 -1.875 -26.444 1.00 93.69 209 ILE A O 1
ATOM 1625 N N . PHE A 1 210 ? 12.003 -3.365 -26.053 1.00 94.81 210 PHE A N 1
ATOM 1626 C CA . PHE A 1 210 ? 11.973 -3.278 -24.602 1.00 94.81 210 PHE A CA 1
ATOM 1627 C C . PHE A 1 210 ? 12.341 -1.875 -24.123 1.00 94.81 210 PHE A C 1
ATOM 1629 O O . PHE A 1 210 ? 11.605 -1.294 -23.334 1.00 94.81 210 PHE A O 1
ATOM 1636 N N . GLN A 1 211 ? 13.426 -1.286 -24.634 1.00 94.88 211 GLN A N 1
ATOM 1637 C CA . GLN A 1 211 ? 13.805 0.079 -24.259 1.00 94.88 211 GLN A CA 1
ATOM 1638 C C . GLN A 1 211 ? 12.725 1.102 -24.636 1.00 94.88 211 GLN A C 1
ATOM 1640 O O . GLN A 1 211 ? 12.411 1.974 -23.827 1.00 94.88 211 GLN A O 1
ATOM 1645 N N . GLN A 1 212 ? 12.111 0.970 -25.814 1.00 93.69 212 GLN A N 1
ATOM 1646 C CA . GLN A 1 212 ? 11.005 1.837 -26.223 1.00 93.69 212 GLN A CA 1
ATOM 1647 C C . GLN A 1 212 ? 9.785 1.690 -25.296 1.00 93.69 212 GLN A C 1
ATOM 1649 O O . GLN A 1 212 ? 9.223 2.693 -24.857 1.00 93.69 212 GLN A O 1
ATOM 1654 N N . ASP A 1 213 ? 9.420 0.457 -24.933 1.00 92.50 213 ASP A N 1
ATOM 1655 C CA . ASP A 1 213 ? 8.332 0.176 -23.989 1.00 92.50 213 ASP A CA 1
ATOM 1656 C C . ASP A 1 213 ? 8.600 0.795 -22.607 1.00 92.50 213 ASP A C 1
ATOM 1658 O O . ASP A 1 213 ? 7.723 1.427 -22.017 1.00 92.50 213 ASP A O 1
ATOM 1662 N N . ILE A 1 214 ? 9.836 0.691 -22.103 1.00 93.44 214 ILE A N 1
ATOM 1663 C CA . ILE A 1 214 ? 10.237 1.303 -20.830 1.00 93.44 214 ILE A CA 1
ATOM 1664 C C . ILE A 1 214 ? 10.150 2.828 -20.880 1.00 93.44 214 ILE A C 1
ATOM 1666 O O . ILE A 1 214 ? 9.667 3.426 -19.918 1.00 93.44 214 ILE A O 1
ATOM 1670 N N . ILE A 1 215 ? 10.594 3.463 -21.969 1.00 93.00 215 ILE A N 1
ATOM 1671 C CA . ILE A 1 215 ? 10.494 4.920 -22.136 1.00 93.00 215 ILE A CA 1
ATOM 1672 C C . ILE A 1 215 ? 9.027 5.351 -22.041 1.00 93.00 215 ILE A C 1
ATOM 1674 O O . ILE A 1 215 ? 8.702 6.206 -21.215 1.00 93.00 215 ILE A O 1
ATOM 1678 N N . GLU A 1 216 ? 8.134 4.702 -22.793 1.00 91.00 216 GLU A N 1
ATOM 1679 C CA . GLU A 1 216 ? 6.698 5.006 -22.777 1.00 91.00 216 GLU A CA 1
ATOM 1680 C C . GLU A 1 216 ? 6.086 4.819 -21.380 1.00 91.00 216 GLU A C 1
ATOM 1682 O O . GLU A 1 216 ? 5.383 5.700 -20.877 1.00 91.00 216 GLU A O 1
ATOM 1687 N N . LEU A 1 217 ? 6.399 3.709 -20.703 1.00 90.44 217 LEU A N 1
ATOM 1688 C CA . LEU A 1 217 ? 5.916 3.444 -19.346 1.00 90.44 217 LEU A CA 1
ATOM 1689 C C . LEU A 1 217 ? 6.412 4.484 -18.336 1.00 90.44 217 LEU A C 1
ATOM 1691 O O . LEU A 1 217 ? 5.646 4.925 -17.476 1.00 90.44 217 LEU A O 1
ATOM 1695 N N . VAL A 1 218 ? 7.683 4.882 -18.417 1.00 91.25 218 VAL A N 1
ATOM 1696 C CA . VAL A 1 218 ? 8.284 5.843 -17.484 1.00 91.25 218 VAL A CA 1
ATOM 1697 C C . VAL A 1 218 ? 7.715 7.242 -17.697 1.00 91.25 218 VAL A C 1
ATOM 1699 O O . VAL A 1 218 ? 7.396 7.924 -16.718 1.00 91.25 218 VAL A O 1
ATOM 1702 N N . GLU A 1 219 ? 7.542 7.660 -18.950 1.00 89.94 219 GLU A N 1
ATOM 1703 C CA . GLU A 1 219 ? 6.948 8.953 -19.291 1.00 89.94 219 GLU A CA 1
ATOM 1704 C C . GLU A 1 219 ? 5.502 9.074 -18.798 1.00 89.94 219 GLU A C 1
ATOM 1706 O O . GLU A 1 219 ? 5.090 10.127 -18.294 1.00 89.94 219 GLU A O 1
ATOM 1711 N N . GLN A 1 220 ? 4.742 7.981 -18.883 1.00 84.81 220 GLN A N 1
ATOM 1712 C CA . GLN A 1 220 ? 3.347 7.944 -18.456 1.00 84.81 220 GLN A CA 1
ATOM 1713 C C . GLN A 1 220 ? 3.191 7.845 -16.937 1.00 84.81 220 GLN A C 1
ATOM 1715 O O . GLN A 1 220 ? 2.409 8.598 -16.349 1.00 84.81 220 GLN A O 1
ATOM 1720 N N . ASN A 1 221 ? 3.927 6.931 -16.299 1.00 85.12 221 ASN A N 1
ATOM 1721 C CA . ASN A 1 221 ? 3.653 6.512 -14.923 1.00 85.12 221 ASN A CA 1
ATOM 1722 C C . ASN A 1 221 ? 4.626 7.084 -13.886 1.00 85.12 221 ASN A C 1
ATOM 1724 O O . ASN A 1 221 ? 4.261 7.212 -12.716 1.00 85.12 221 ASN A O 1
ATOM 1728 N N . ASN A 1 222 ? 5.848 7.447 -14.291 1.00 89.69 222 ASN A N 1
ATOM 1729 C CA . ASN A 1 222 ? 6.932 7.789 -13.365 1.00 89.69 222 ASN A CA 1
ATOM 1730 C C . ASN A 1 222 ? 7.387 9.250 -13.412 1.00 89.69 222 ASN A C 1
ATOM 1732 O O . ASN A 1 222 ? 8.188 9.654 -12.560 1.00 89.69 222 ASN A O 1
ATOM 1736 N N . ILE A 1 223 ? 6.866 10.057 -14.340 1.00 90.56 223 ILE A N 1
ATOM 1737 C CA . ILE A 1 223 ? 7.060 11.511 -14.333 1.00 90.56 223 ILE A CA 1
ATOM 1738 C C . ILE A 1 223 ? 6.123 12.158 -13.313 1.00 90.56 223 ILE A C 1
ATOM 1740 O O . ILE A 1 223 ? 4.896 12.081 -13.402 1.00 90.56 223 ILE A O 1
ATOM 1744 N N . HIS A 1 224 ? 6.708 12.874 -12.357 1.00 89.25 224 HIS A N 1
ATOM 1745 C CA . HIS A 1 224 ? 5.948 13.642 -11.389 1.00 89.25 224 HIS A CA 1
ATOM 1746 C C . HIS A 1 224 ? 5.284 14.859 -12.029 1.00 89.25 224 HIS A C 1
ATOM 1748 O O . HIS A 1 224 ? 5.944 15.729 -12.594 1.00 89.25 224 HIS A O 1
ATOM 1754 N N . LYS A 1 225 ? 3.970 14.962 -11.838 1.00 86.19 225 LYS A N 1
ATOM 1755 C CA . LYS A 1 225 ? 3.179 16.148 -12.155 1.00 86.19 225 LYS A CA 1
ATOM 17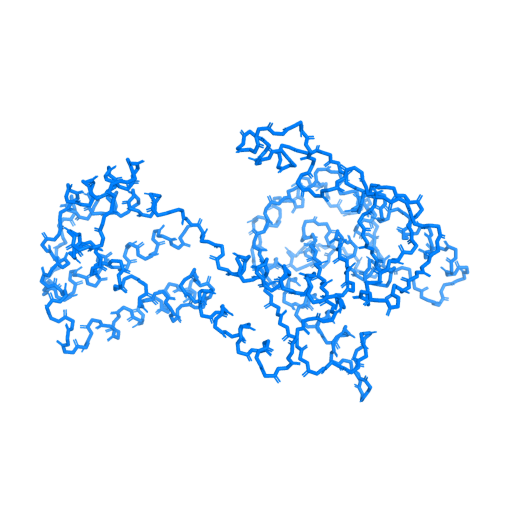56 C C . LYS A 1 225 ? 2.636 16.715 -10.855 1.00 86.19 225 LYS A C 1
ATOM 1758 O O . LYS A 1 225 ? 2.104 15.977 -10.024 1.00 86.19 225 LYS A O 1
ATOM 1763 N N . HIS A 1 226 ? 2.789 18.021 -10.667 1.00 86.62 226 HIS A N 1
ATOM 1764 C CA . HIS A 1 226 ? 2.281 18.665 -9.468 1.00 86.62 226 HIS A CA 1
ATOM 1765 C C . HIS A 1 226 ? 0.758 18.558 -9.406 1.00 86.62 226 HIS A C 1
ATOM 1767 O O . HIS A 1 226 ? 0.046 18.880 -10.353 1.00 86.62 226 HIS A O 1
ATOM 1773 N N . THR A 1 227 ? 0.272 18.141 -8.246 1.00 82.69 227 THR A N 1
ATOM 1774 C CA . THR A 1 227 ? -1.146 18.102 -7.891 1.00 82.69 227 THR A CA 1
ATOM 1775 C C . THR A 1 227 ? -1.343 18.815 -6.558 1.00 82.69 227 THR A C 1
ATOM 1777 O O . THR A 1 227 ? -0.382 19.107 -5.841 1.00 82.69 227 THR A O 1
ATOM 1780 N N . ASN A 1 228 ? -2.593 19.053 -6.160 1.00 78.75 228 ASN A N 1
ATOM 1781 C CA . ASN A 1 228 ? -2.902 19.686 -4.872 1.00 78.75 228 ASN A CA 1
ATOM 1782 C C . ASN A 1 228 ? -2.279 18.942 -3.672 1.00 78.75 228 ASN A C 1
ATOM 1784 O O . ASN A 1 228 ? -1.933 19.558 -2.662 1.00 78.75 228 ASN A O 1
ATOM 1788 N N . THR A 1 229 ? -2.063 17.625 -3.781 1.00 80.12 229 THR A N 1
ATOM 1789 C CA . THR A 1 229 ? -1.435 16.820 -2.720 1.00 80.12 229 THR A CA 1
ATOM 1790 C C . THR A 1 229 ? 0.037 17.179 -2.499 1.00 80.12 229 THR A C 1
ATOM 1792 O O . THR A 1 229 ? 0.533 17.061 -1.373 1.00 80.12 229 THR A O 1
ATOM 1795 N N . CYS A 1 230 ? 0.717 17.702 -3.527 1.00 84.44 230 CYS A N 1
ATOM 1796 C CA . CYS A 1 230 ? 2.106 18.160 -3.455 1.00 84.44 230 CYS A CA 1
ATOM 1797 C C . CYS A 1 230 ? 2.272 19.315 -2.468 1.00 84.44 230 CYS A C 1
ATOM 1799 O O . CYS A 1 230 ? 3.325 19.446 -1.847 1.00 84.44 230 CYS A O 1
ATOM 1801 N N . TYR A 1 231 ? 1.211 20.095 -2.269 1.00 83.94 231 TYR A N 1
ATOM 1802 C CA . TYR A 1 231 ? 1.201 21.285 -1.425 1.00 83.94 231 TYR A CA 1
ATOM 1803 C C . TYR A 1 231 ? 0.316 21.134 -0.184 1.00 83.94 231 TYR A C 1
ATOM 1805 O O . TYR A 1 231 ? 0.122 22.097 0.557 1.00 83.94 231 TYR A O 1
ATOM 1813 N N . LYS A 1 232 ? -0.162 19.911 0.110 1.00 75.81 232 LYS A N 1
ATOM 1814 C CA . LYS A 1 232 ? -1.057 19.613 1.247 1.00 75.81 232 LYS A CA 1
ATOM 1815 C C . LYS A 1 232 ? -0.556 20.179 2.583 1.00 75.81 232 LYS A C 1
ATOM 1817 O O . LYS A 1 232 ? -1.358 20.582 3.415 1.00 75.81 232 LYS A O 1
ATOM 1822 N N . HIS A 1 233 ? 0.762 20.223 2.787 1.00 68.56 233 HIS A N 1
ATOM 1823 C CA . HIS A 1 233 ? 1.384 20.726 4.019 1.00 68.56 233 HIS A CA 1
ATOM 1824 C C . HIS A 1 233 ? 2.133 22.054 3.839 1.00 68.56 233 HIS A C 1
ATOM 1826 O O . HIS A 1 233 ? 2.772 22.513 4.783 1.00 68.56 233 HIS A O 1
ATOM 1832 N N . ALA A 1 234 ? 2.067 22.680 2.660 1.00 66.75 234 ALA A N 1
ATOM 1833 C CA . ALA A 1 234 ? 2.793 23.918 2.380 1.00 66.75 234 ALA A CA 1
ATOM 1834 C C . ALA A 1 234 ? 2.286 25.078 3.254 1.00 66.75 234 ALA A C 1
ATOM 1836 O O . ALA A 1 234 ? 3.086 25.796 3.849 1.00 66.75 234 ALA A O 1
ATOM 1837 N N . LYS A 1 235 ? 0.961 25.181 3.444 1.00 59.94 235 LYS A N 1
ATOM 1838 C CA . LYS A 1 235 ? 0.339 26.197 4.315 1.00 59.94 235 LYS A CA 1
ATOM 1839 C C . LYS A 1 235 ? 0.749 26.071 5.789 1.00 59.94 235 LYS A C 1
ATOM 1841 O O . LYS A 1 235 ? 0.855 27.077 6.473 1.00 59.94 235 LYS A O 1
ATOM 1846 N N . LEU A 1 236 ? 1.012 24.851 6.267 1.00 61.28 236 LEU A N 1
ATOM 1847 C CA . LEU A 1 236 ? 1.375 24.582 7.668 1.00 61.28 236 LEU A CA 1
ATOM 1848 C C . LEU A 1 236 ? 2.836 24.920 7.990 1.00 61.28 236 LEU A C 1
ATOM 1850 O O . LEU A 1 236 ? 3.185 25.056 9.156 1.00 61.28 236 LEU A O 1
ATOM 1854 N N . ARG A 1 237 ? 3.707 25.003 6.977 1.00 59.38 237 ARG A N 1
ATOM 1855 C CA . ARG A 1 237 ? 5.161 25.116 7.171 1.00 59.38 237 ARG A CA 1
ATOM 1856 C C . ARG A 1 237 ? 5.726 26.503 6.878 1.00 59.38 237 ARG A C 1
ATOM 1858 O O . ARG A 1 237 ? 6.947 26.627 6.859 1.00 59.38 237 ARG A O 1
ATOM 1865 N N . GLY A 1 238 ? 4.882 27.498 6.584 1.00 57.72 238 GLY A N 1
ATOM 1866 C CA . GLY A 1 238 ? 5.293 28.886 6.311 1.00 57.72 238 GLY A CA 1
ATOM 1867 C C . GLY A 1 238 ? 6.365 29.049 5.222 1.00 57.72 238 GLY A C 1
ATOM 1868 O O . GLY A 1 238 ? 6.991 30.098 5.124 1.00 57.72 238 GLY A O 1
ATOM 1869 N N . SER A 1 239 ? 6.623 28.008 4.429 1.00 56.53 239 SER A N 1
ATOM 1870 C CA . SER A 1 239 ? 7.712 27.955 3.457 1.00 56.53 239 SER A CA 1
ATOM 1871 C C . SER A 1 239 ? 7.155 28.156 2.057 1.00 56.53 239 SER A C 1
ATOM 1873 O O . SER A 1 239 ? 6.028 27.746 1.766 1.00 56.53 239 SER A O 1
ATOM 1875 N N . ALA A 1 240 ? 7.963 28.768 1.182 1.00 61.56 240 ALA A N 1
ATOM 1876 C CA . ALA A 1 240 ? 7.702 28.804 -0.255 1.00 61.56 240 ALA A CA 1
ATOM 1877 C C . ALA A 1 240 ? 7.259 27.407 -0.719 1.00 61.56 240 ALA A C 1
ATOM 1879 O O . ALA A 1 240 ? 7.807 26.426 -0.217 1.00 61.56 240 ALA A O 1
ATOM 1880 N N . GLN A 1 241 ? 6.269 27.335 -1.617 1.00 67.62 241 GLN A N 1
ATOM 1881 C CA . GLN A 1 241 ? 5.565 26.132 -2.097 1.00 67.62 241 GLN A CA 1
ATOM 1882 C C . GLN A 1 241 ? 6.518 25.009 -2.570 1.00 67.62 241 GLN A C 1
ATOM 1884 O O . GLN A 1 241 ? 6.657 24.740 -3.760 1.00 67.62 241 GLN A O 1
ATOM 1889 N N . LYS A 1 242 ? 7.206 24.339 -1.642 1.00 78.88 242 LYS A N 1
ATOM 1890 C CA . LYS A 1 242 ? 8.106 23.223 -1.917 1.00 78.88 242 LYS A CA 1
ATOM 1891 C C . LYS A 1 242 ? 7.262 21.971 -2.049 1.00 78.88 242 LYS A C 1
ATOM 1893 O O . LYS A 1 242 ? 6.486 21.641 -1.150 1.00 78.88 242 LYS A O 1
ATOM 1898 N N . CYS A 1 243 ? 7.439 21.267 -3.162 1.00 85.19 243 CYS A N 1
ATOM 1899 C CA . CYS A 1 243 ? 6.752 20.012 -3.403 1.00 85.19 243 CYS A CA 1
ATOM 1900 C C . CYS A 1 243 ? 7.048 19.021 -2.271 1.00 85.19 243 CYS A C 1
ATOM 1902 O O . CYS A 1 243 ? 8.208 18.726 -1.969 1.00 85.19 243 CYS A O 1
ATOM 1904 N N . ARG A 1 244 ? 5.996 18.461 -1.664 1.00 83.19 244 ARG A N 1
ATOM 1905 C CA . ARG A 1 244 ? 6.080 17.403 -0.644 1.00 83.19 244 ARG A CA 1
ATOM 1906 C C . ARG A 1 244 ? 6.939 16.220 -1.104 1.00 83.19 244 ARG A C 1
ATOM 1908 O O . ARG A 1 244 ? 7.640 15.635 -0.281 1.00 83.19 244 ARG A O 1
ATOM 1915 N N . MET A 1 245 ? 6.900 15.895 -2.398 1.00 82.56 245 MET A N 1
ATOM 1916 C CA . MET A 1 245 ? 7.674 14.808 -3.012 1.00 82.56 245 MET A CA 1
ATOM 1917 C C . MET A 1 245 ? 9.124 15.198 -3.341 1.00 82.56 245 MET A C 1
ATOM 1919 O O . MET A 1 245 ? 9.864 14.385 -3.886 1.00 82.56 245 MET A O 1
ATOM 1923 N N . ARG A 1 246 ? 9.546 16.417 -2.967 1.00 85.62 246 ARG A N 1
ATOM 1924 C CA . ARG A 1 246 ? 10.897 16.968 -3.168 1.00 85.62 246 ARG A CA 1
ATOM 1925 C C . ARG A 1 246 ? 11.301 17.057 -4.647 1.00 85.62 246 ARG A C 1
ATOM 1927 O O . ARG A 1 246 ? 12.437 16.748 -4.992 1.00 85.62 246 ARG A O 1
ATOM 1934 N N . MET A 1 247 ? 10.360 17.471 -5.496 1.00 88.62 247 MET A N 1
ATOM 1935 C CA . MET A 1 247 ? 10.610 17.789 -6.906 1.00 88.62 247 MET A CA 1
ATOM 1936 C C . MET A 1 247 ? 10.877 19.297 -7.096 1.00 88.62 247 MET A C 1
ATOM 1938 O O . MET A 1 247 ? 10.271 20.092 -6.367 1.00 88.62 247 MET A O 1
ATOM 1942 N N . PRO A 1 248 ? 11.736 19.702 -8.054 1.00 92.12 248 PRO A N 1
ATOM 1943 C CA . PRO A 1 248 ? 12.624 18.852 -8.863 1.00 92.12 248 PRO A CA 1
ATOM 1944 C C . PRO A 1 248 ? 13.738 18.209 -8.018 1.00 92.12 248 PRO A C 1
ATOM 1946 O O . PRO A 1 248 ? 14.190 18.780 -7.022 1.00 92.12 248 PRO A O 1
ATOM 1949 N N . ARG A 1 249 ? 14.174 16.998 -8.386 1.00 90.06 249 ARG A N 1
ATOM 1950 C CA . ARG A 1 249 ? 15.291 16.308 -7.720 1.00 90.06 249 ARG A CA 1
ATOM 1951 C C . ARG A 1 249 ? 16.626 16.737 -8.317 1.00 90.06 249 ARG A C 1
ATOM 1953 O O . ARG A 1 249 ? 16.746 16.893 -9.522 1.00 90.06 249 ARG A O 1
ATOM 1960 N N . LYS A 1 250 ? 17.664 16.786 -7.478 1.00 90.88 250 LYS A N 1
ATOM 1961 C CA . LYS A 1 250 ? 19.045 17.052 -7.906 1.00 90.88 250 LYS A CA 1
ATOM 1962 C C . LYS A 1 250 ? 19.506 16.036 -8.966 1.00 90.88 250 LYS A C 1
ATOM 1964 O O . LYS A 1 250 ? 19.408 14.825 -8.731 1.00 90.88 250 LYS A O 1
ATOM 1969 N N . ILE A 1 251 ? 20.037 16.537 -10.082 1.00 94.00 251 ILE A N 1
ATOM 1970 C CA . ILE A 1 251 ? 20.766 15.760 -11.096 1.00 94.00 251 ILE A CA 1
ATOM 1971 C C . ILE A 1 251 ? 22.064 15.214 -10.500 1.00 94.00 251 ILE A C 1
ATOM 1973 O O . ILE A 1 251 ? 22.792 15.914 -9.796 1.00 94.00 251 ILE A O 1
ATOM 1977 N N . ILE A 1 252 ? 22.346 13.945 -10.782 1.00 92.12 252 ILE A N 1
ATOM 1978 C CA . ILE A 1 252 ? 23.537 13.240 -10.304 1.00 92.12 252 ILE A CA 1
ATOM 1979 C C . ILE A 1 252 ? 24.207 12.637 -11.534 1.00 92.12 252 ILE A C 1
ATOM 1981 O O . ILE A 1 252 ? 23.635 11.767 -12.186 1.00 92.12 252 ILE A O 1
ATOM 1985 N N . VAL A 1 253 ? 25.403 13.112 -11.880 1.00 93.88 253 VAL A N 1
ATOM 1986 C CA . VAL A 1 253 ? 26.074 12.750 -13.144 1.00 93.88 253 VAL A CA 1
ATOM 1987 C C . VAL A 1 253 ? 26.541 11.290 -13.145 1.00 93.88 253 VAL A C 1
ATOM 1989 O O . VAL A 1 253 ? 26.470 10.612 -14.173 1.00 93.88 253 VAL A O 1
ATOM 1992 N N . LYS A 1 254 ? 26.980 10.785 -11.989 1.00 94.00 254 LYS A N 1
ATOM 1993 C CA . LYS A 1 254 ? 27.514 9.433 -11.813 1.00 94.00 254 LYS A CA 1
ATOM 1994 C C . LYS A 1 254 ? 27.052 8.859 -10.479 1.00 94.00 254 LYS A C 1
ATOM 1996 O O . LYS A 1 254 ? 26.950 9.597 -9.506 1.00 94.00 254 LYS A O 1
ATOM 2001 N N . SER A 1 255 ? 26.789 7.554 -10.448 1.00 92.88 255 SER A N 1
ATOM 2002 C CA . SER A 1 255 ? 26.497 6.869 -9.193 1.00 92.88 255 SER A CA 1
ATOM 2003 C C . SER A 1 255 ? 27.730 6.865 -8.289 1.00 92.88 255 SER A C 1
ATOM 2005 O O . SER A 1 255 ? 28.814 6.481 -8.733 1.00 92.88 255 SER A O 1
ATOM 2007 N N . GLU A 1 256 ? 27.564 7.276 -7.038 1.00 91.38 256 GLU A N 1
ATOM 2008 C CA . GLU A 1 256 ? 28.638 7.381 -6.051 1.00 91.38 256 GLU A CA 1
ATOM 2009 C C . GLU A 1 256 ? 28.170 6.920 -4.669 1.00 91.38 256 GLU A C 1
ATOM 2011 O O . GLU A 1 256 ? 26.981 6.971 -4.342 1.00 91.38 256 GLU A O 1
ATOM 2016 N N . ILE A 1 257 ? 29.128 6.463 -3.867 1.00 89.56 257 ILE A N 1
ATOM 2017 C CA . ILE A 1 257 ? 28.933 6.157 -2.453 1.00 89.56 257 ILE A CA 1
ATOM 2018 C C . ILE A 1 257 ? 29.826 7.118 -1.682 1.00 89.56 257 ILE A C 1
ATOM 2020 O O . ILE A 1 257 ? 31.038 7.145 -1.892 1.00 89.56 257 ILE A O 1
ATOM 2024 N N . ASP A 1 258 ? 29.224 7.904 -0.801 1.00 87.19 258 ASP A N 1
ATOM 2025 C CA . ASP A 1 258 ? 29.965 8.745 0.129 1.00 87.19 258 ASP A CA 1
ATOM 2026 C C . ASP A 1 258 ? 30.663 7.847 1.160 1.00 87.19 258 ASP A C 1
ATOM 2028 O O . ASP A 1 258 ? 30.011 7.124 1.913 1.00 87.19 258 ASP A O 1
ATOM 2032 N N . SER A 1 259 ? 31.995 7.876 1.184 1.00 86.06 259 SER A N 1
ATOM 2033 C CA . SER A 1 259 ? 32.812 7.032 2.060 1.00 86.06 259 SER A CA 1
ATOM 2034 C C . SER A 1 259 ? 32.693 7.383 3.545 1.00 86.06 259 SER A C 1
ATOM 2036 O O . SER A 1 259 ? 32.997 6.540 4.387 1.00 86.06 259 SER A O 1
ATOM 2038 N N . VAL A 1 260 ? 32.250 8.598 3.878 1.00 84.94 260 VAL A N 1
ATOM 2039 C CA . VAL A 1 260 ? 32.094 9.073 5.258 1.00 84.94 260 VAL A CA 1
ATOM 2040 C C . VAL A 1 260 ? 30.687 8.780 5.763 1.00 84.94 260 VAL A C 1
ATOM 2042 O O . VAL A 1 260 ? 30.517 8.253 6.861 1.00 84.94 260 VAL A O 1
ATOM 2045 N N . THR A 1 261 ? 29.664 9.118 4.973 1.00 82.50 261 THR A N 1
ATOM 2046 C CA . THR A 1 261 ? 28.262 8.964 5.404 1.00 82.50 261 THR A CA 1
ATOM 2047 C C . THR A 1 261 ? 27.646 7.617 5.028 1.00 82.50 261 THR A C 1
ATOM 2049 O O . THR A 1 261 ? 26.604 7.246 5.572 1.00 82.50 261 THR A O 1
ATOM 2052 N N . GLY A 1 262 ? 28.257 6.887 4.091 1.00 80.38 262 GLY A N 1
ATOM 2053 C CA . GLY A 1 262 ? 27.704 5.668 3.500 1.00 80.38 262 GLY A CA 1
ATOM 2054 C C . GLY A 1 262 ? 26.509 5.922 2.576 1.00 80.38 262 GLY A C 1
ATOM 2055 O O . GLY A 1 262 ? 25.830 4.975 2.185 1.00 80.38 262 GLY A O 1
ATOM 2056 N N . THR A 1 263 ? 26.205 7.183 2.247 1.00 83.06 263 THR A N 1
ATOM 2057 C CA . THR A 1 263 ? 25.043 7.539 1.423 1.00 83.06 263 THR A CA 1
ATOM 2058 C C . THR A 1 263 ? 25.277 7.141 -0.031 1.00 83.06 263 THR A C 1
ATOM 2060 O O . THR A 1 263 ? 26.290 7.508 -0.625 1.00 83.06 263 THR A O 1
ATOM 2063 N N . ILE A 1 264 ? 24.315 6.423 -0.616 1.00 85.44 264 ILE A N 1
ATOM 2064 C CA . ILE A 1 264 ? 24.352 6.009 -2.021 1.00 85.44 264 ILE A CA 1
ATOM 2065 C C . ILE A 1 264 ? 23.561 7.014 -2.860 1.00 85.44 264 ILE A C 1
ATOM 2067 O O . ILE A 1 264 ? 22.345 7.158 -2.720 1.00 85.44 264 ILE A O 1
ATOM 2071 N N . SER A 1 265 ? 24.257 7.672 -3.777 1.00 87.19 265 SER A N 1
ATOM 2072 C CA . SER A 1 265 ? 23.695 8.605 -4.745 1.00 87.19 265 SER A CA 1
ATOM 2073 C C . SER A 1 265 ? 23.685 7.940 -6.112 1.00 87.19 265 SER A C 1
ATOM 2075 O O . SER A 1 265 ? 24.732 7.764 -6.719 1.00 87.19 265 SER A O 1
ATOM 2077 N N . MET A 1 266 ? 22.511 7.556 -6.614 1.00 89.06 266 MET A N 1
ATOM 2078 C CA . MET A 1 266 ? 22.384 6.961 -7.950 1.00 89.06 266 MET A CA 1
ATOM 2079 C C . MET A 1 266 ? 22.393 8.041 -9.033 1.00 89.06 266 MET A C 1
ATOM 2081 O O . MET A 1 266 ? 21.771 9.092 -8.855 1.00 89.06 266 MET A O 1
ATOM 2085 N N . LYS A 1 267 ? 23.042 7.762 -10.174 1.00 91.88 267 LYS A N 1
ATOM 2086 C CA . LYS A 1 267 ? 22.985 8.614 -11.369 1.00 91.88 267 LYS A CA 1
ATOM 2087 C C . LYS A 1 267 ? 21.532 8.966 -11.701 1.00 91.88 267 LYS A C 1
ATOM 2089 O O . LYS A 1 267 ? 20.673 8.092 -11.779 1.00 91.88 267 LYS A O 1
ATOM 2094 N N . ARG A 1 268 ? 21.278 10.252 -11.934 1.00 91.94 268 ARG A N 1
ATOM 2095 C CA . ARG A 1 268 ? 19.982 10.807 -12.324 1.00 91.94 268 ARG A CA 1
ATOM 2096 C C . ARG A 1 268 ? 20.198 11.815 -13.438 1.00 91.94 268 ARG A C 1
ATOM 2098 O O . ARG A 1 268 ? 20.847 12.830 -13.214 1.00 91.94 268 ARG A O 1
ATOM 2105 N N . ASN A 1 269 ? 19.626 11.535 -14.603 1.00 92.50 269 ASN A N 1
ATOM 2106 C CA . ASN A 1 269 ? 19.651 12.389 -15.793 1.00 92.50 269 ASN A CA 1
ATOM 2107 C C . ASN A 1 269 ? 18.390 13.259 -15.947 1.00 92.50 269 ASN A C 1
ATOM 2109 O O . ASN A 1 269 ? 18.405 14.181 -16.753 1.00 92.50 269 ASN A O 1
ATOM 2113 N N . HIS A 1 270 ? 17.327 12.995 -15.181 1.00 93.69 270 HIS A N 1
ATOM 2114 C CA . HIS A 1 270 ? 16.074 13.745 -15.250 1.00 93.69 270 HIS A CA 1
ATOM 2115 C C . HIS A 1 270 ? 15.535 14.081 -13.856 1.00 93.69 270 HIS A C 1
ATOM 2117 O O . HIS A 1 270 ? 15.440 13.215 -12.987 1.00 93.69 270 HIS A O 1
ATOM 2123 N N . GLU A 1 271 ? 15.155 15.338 -13.632 1.00 93.81 271 GLU A N 1
ATOM 2124 C CA . GLU A 1 271 ? 14.802 15.853 -12.299 1.00 93.81 271 GLU A CA 1
ATOM 2125 C C . GLU A 1 271 ? 13.412 15.428 -11.807 1.00 93.81 271 GLU A C 1
ATOM 2127 O O . GLU A 1 271 ? 13.152 15.433 -10.603 1.00 93.81 271 GLU A O 1
ATOM 2132 N N . TRP A 1 272 ? 12.520 15.068 -12.732 1.00 93.25 272 TRP A N 1
ATOM 2133 C CA . TRP A 1 272 ? 11.100 14.810 -12.451 1.00 93.25 272 TRP A CA 1
ATOM 2134 C C . TRP A 1 272 ? 10.713 13.334 -12.480 1.00 93.25 272 TRP A C 1
ATOM 2136 O O . TRP A 1 272 ? 9.563 13.007 -12.196 1.00 93.25 272 TRP A O 1
ATOM 2146 N N . ILE A 1 273 ? 11.646 12.447 -12.829 1.00 91.81 273 ILE A N 1
ATOM 2147 C CA . ILE A 1 273 ? 11.391 11.006 -12.889 1.00 91.81 273 ILE A CA 1
ATOM 2148 C C . ILE A 1 273 ? 11.671 10.399 -11.509 1.00 91.81 273 ILE A C 1
ATOM 2150 O O . ILE A 1 273 ? 12.727 10.628 -10.909 1.00 91.81 273 ILE A O 1
ATOM 2154 N N . ASN A 1 274 ? 10.706 9.642 -10.983 1.00 90.50 274 ASN A N 1
ATOM 2155 C CA . ASN A 1 274 ? 10.917 8.807 -9.800 1.00 90.50 274 ASN A CA 1
ATOM 2156 C C . ASN A 1 274 ? 11.920 7.690 -10.100 1.00 90.50 274 ASN A C 1
ATOM 2158 O O . ASN A 1 274 ? 12.055 7.257 -11.240 1.00 90.50 274 ASN A O 1
ATOM 2162 N N . ASN A 1 275 ? 12.611 7.192 -9.073 1.00 90.50 275 ASN A N 1
ATOM 2163 C CA . ASN A 1 275 ? 13.551 6.097 -9.281 1.00 90.50 275 ASN A CA 1
ATOM 2164 C C . ASN A 1 275 ? 12.775 4.841 -9.703 1.00 90.50 275 ASN A C 1
ATOM 2166 O O . ASN A 1 275 ? 11.825 4.458 -9.028 1.00 90.50 275 ASN A O 1
ATOM 2170 N N . PHE A 1 276 ? 13.209 4.160 -10.755 1.00 92.06 276 PHE A N 1
ATOM 2171 C CA . PHE A 1 276 ? 12.570 2.931 -11.217 1.00 92.06 276 PHE A CA 1
ATOM 2172 C C . PHE A 1 276 ? 13.608 1.850 -11.511 1.00 92.06 276 PHE A C 1
ATOM 2174 O O . PHE A 1 276 ? 14.802 2.126 -11.625 1.00 92.06 276 PHE A O 1
ATOM 2181 N N . ASN A 1 277 ? 13.135 0.613 -11.612 1.00 90.50 277 ASN A N 1
ATOM 2182 C CA . ASN A 1 277 ? 13.885 -0.509 -12.154 1.00 90.50 277 ASN A CA 1
ATOM 2183 C C . ASN A 1 277 ? 13.149 -0.975 -13.412 1.00 90.50 277 ASN A C 1
ATOM 2185 O O . ASN A 1 277 ? 11.939 -1.165 -13.355 1.00 90.50 277 ASN A O 1
ATOM 2189 N N . GLU A 1 278 ? 13.854 -1.130 -14.530 1.00 91.25 278 GLU A N 1
ATOM 2190 C CA . GLU A 1 278 ? 13.245 -1.447 -15.831 1.00 91.25 278 GLU A CA 1
ATOM 2191 C C . GLU A 1 278 ? 12.473 -2.777 -15.822 1.00 91.25 278 GLU A C 1
ATOM 2193 O O . GLU A 1 278 ? 11.369 -2.853 -16.349 1.00 91.25 278 GLU A O 1
ATOM 2198 N N . TRP A 1 279 ? 12.973 -3.799 -15.126 1.00 87.94 279 TRP A N 1
ATOM 2199 C CA . TRP A 1 279 ? 12.318 -5.106 -15.043 1.00 87.94 279 TRP A CA 1
ATOM 2200 C C . TRP A 1 279 ? 11.049 -5.059 -14.195 1.00 87.94 279 TRP A C 1
ATOM 2202 O O . TRP A 1 279 ? 10.005 -5.557 -14.610 1.00 87.94 279 TRP A O 1
ATOM 2212 N N . ILE A 1 280 ? 11.111 -4.402 -13.031 1.00 87.56 280 ILE A N 1
ATOM 2213 C CA . ILE A 1 280 ? 9.926 -4.194 -12.184 1.00 87.56 280 ILE A CA 1
ATOM 2214 C C . ILE A 1 280 ? 8.908 -3.310 -12.915 1.00 87.56 280 ILE A C 1
ATOM 2216 O O . ILE A 1 280 ? 7.717 -3.605 -12.869 1.00 87.56 280 ILE A O 1
ATOM 2220 N N . MET A 1 281 ? 9.360 -2.270 -13.623 1.00 89.12 281 MET A N 1
ATOM 2221 C CA . MET A 1 281 ? 8.508 -1.401 -14.437 1.00 89.12 281 MET A CA 1
ATOM 2222 C C . MET A 1 281 ? 7.807 -2.190 -15.542 1.00 89.12 281 MET A C 1
ATOM 2224 O O . MET A 1 281 ? 6.601 -2.056 -15.704 1.00 89.12 281 MET A O 1
ATOM 2228 N N . SER A 1 282 ? 8.529 -3.048 -16.261 1.00 88.06 282 SER A N 1
ATOM 2229 C CA . SER A 1 282 ? 7.954 -3.865 -17.331 1.00 88.06 282 SER A CA 1
ATOM 2230 C C . SER A 1 282 ? 6.946 -4.894 -16.816 1.00 88.06 282 SER A C 1
ATOM 2232 O O . SER A 1 282 ? 5.928 -5.126 -17.464 1.00 88.06 282 SER A O 1
ATOM 2234 N N . ALA A 1 283 ? 7.203 -5.479 -15.640 1.00 83.94 283 ALA A N 1
ATOM 2235 C CA . ALA A 1 283 ? 6.310 -6.450 -15.011 1.00 83.94 283 ALA A CA 1
ATOM 2236 C C . ALA A 1 283 ? 5.068 -5.797 -14.382 1.00 83.94 283 ALA A C 1
ATOM 2238 O O . ALA A 1 283 ? 3.976 -6.345 -14.467 1.00 83.94 283 ALA A O 1
ATOM 2239 N N . CYS A 1 284 ? 5.229 -4.635 -13.738 1.00 82.75 284 CYS A N 1
ATOM 2240 C CA . CYS A 1 284 ? 4.150 -3.944 -13.022 1.00 82.75 284 CYS A CA 1
ATOM 2241 C C . CYS A 1 284 ? 3.363 -2.966 -13.888 1.00 82.75 284 CYS A C 1
ATOM 2243 O O . CYS A 1 284 ? 2.216 -2.669 -13.566 1.00 82.75 284 CYS A O 1
ATOM 2245 N N . ARG A 1 285 ? 3.991 -2.442 -14.946 1.00 86.56 285 ARG A N 1
ATOM 2246 C CA . ARG A 1 285 ? 3.457 -1.436 -15.879 1.00 86.56 285 ARG A CA 1
ATOM 2247 C C . ARG A 1 285 ? 2.779 -0.261 -15.171 1.00 86.56 285 ARG A C 1
ATOM 2249 O O . ARG A 1 285 ? 1.778 0.281 -15.630 1.00 86.56 285 ARG A O 1
ATOM 2256 N N . SER A 1 286 ? 3.319 0.118 -14.016 1.00 84.50 286 SER A N 1
ATOM 2257 C CA . SER A 1 286 ? 2.688 1.044 -13.081 1.00 84.50 286 SER A CA 1
ATOM 2258 C C . SER A 1 286 ? 3.715 1.904 -12.362 1.00 84.50 286 SER A C 1
ATOM 2260 O O . SER A 1 286 ? 4.888 1.535 -12.286 1.00 84.50 286 SER A O 1
ATOM 2262 N N . ASN A 1 287 ? 3.258 3.001 -11.753 1.00 87.25 287 ASN A N 1
ATOM 2263 C CA . ASN A 1 287 ? 4.128 3.881 -10.980 1.00 87.25 287 ASN A CA 1
ATOM 2264 C C . ASN A 1 287 ? 4.875 3.101 -9.887 1.00 87.25 287 ASN A C 1
ATOM 2266 O O . ASN A 1 287 ? 4.273 2.348 -9.113 1.00 87.25 287 ASN A O 1
ATOM 2270 N N . MET A 1 288 ? 6.185 3.317 -9.817 1.00 88.00 288 MET A N 1
ATOM 2271 C CA . MET A 1 288 ? 7.044 2.758 -8.782 1.00 88.00 288 MET A CA 1
ATOM 2272 C C . MET A 1 288 ? 8.075 3.771 -8.281 1.00 88.00 288 MET A C 1
ATOM 2274 O O . MET A 1 288 ? 8.488 4.679 -9.004 1.00 88.00 288 MET A O 1
ATOM 2278 N N . ASP A 1 289 ? 8.544 3.565 -7.052 1.00 90.25 289 ASP A N 1
ATOM 2279 C CA . ASP A 1 289 ? 9.726 4.238 -6.503 1.00 90.25 289 ASP A CA 1
ATOM 2280 C C . ASP A 1 289 ? 10.577 3.205 -5.761 1.00 90.25 289 ASP A C 1
ATOM 2282 O O . ASP A 1 289 ? 10.085 2.536 -4.848 1.00 90.25 289 ASP A O 1
ATOM 2286 N N . ILE A 1 290 ? 11.847 3.081 -6.155 1.00 89.44 290 ILE A N 1
ATOM 2287 C CA . ILE A 1 290 ? 12.839 2.219 -5.498 1.00 89.44 290 ILE A CA 1
ATOM 2288 C C . ILE A 1 290 ? 14.002 3.048 -4.943 1.00 89.44 290 ILE A C 1
ATOM 2290 O O . ILE A 1 290 ? 14.536 3.949 -5.597 1.00 89.44 290 ILE A O 1
ATOM 2294 N N . LYS A 1 291 ? 14.405 2.770 -3.703 1.00 86.75 291 LYS A N 1
ATOM 2295 C CA . LYS A 1 291 ? 15.494 3.479 -3.022 1.00 86.75 291 LYS A CA 1
ATOM 2296 C C . LYS A 1 291 ? 16.374 2.515 -2.247 1.00 86.75 291 LYS A C 1
ATOM 2298 O O . LYS A 1 291 ? 15.870 1.689 -1.491 1.00 86.75 291 LYS A O 1
ATOM 2303 N N . PHE A 1 292 ? 17.682 2.694 -2.386 1.00 86.62 292 PHE A N 1
ATOM 2304 C CA . PHE A 1 292 ? 18.660 2.109 -1.478 1.00 86.62 292 PHE A CA 1
ATOM 2305 C C . PHE A 1 292 ? 18.747 2.955 -0.213 1.00 86.62 292 PHE A C 1
ATOM 2307 O O . PHE A 1 292 ? 18.744 4.185 -0.273 1.00 86.62 292 PHE A O 1
ATOM 2314 N N . VAL A 1 293 ? 18.796 2.285 0.929 1.00 85.19 293 VAL A N 1
ATOM 2315 C CA . VA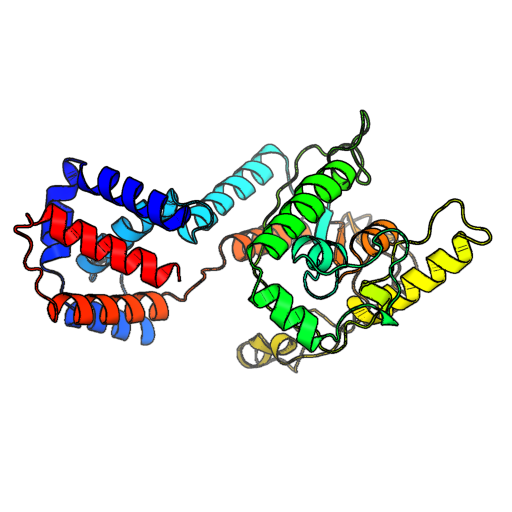L A 1 293 ? 18.742 2.894 2.253 1.00 85.19 293 VAL A CA 1
ATOM 2316 C C . VAL A 1 293 ? 19.936 2.358 3.024 1.00 85.19 293 VAL A C 1
ATOM 2318 O O . VAL A 1 293 ? 19.948 1.209 3.449 1.00 85.19 293 VAL A O 1
ATOM 2321 N N . TRP A 1 294 ? 20.984 3.169 3.126 1.00 77.31 294 TRP A N 1
ATOM 2322 C CA . TRP A 1 294 ? 22.263 2.729 3.698 1.00 77.31 294 TRP A CA 1
ATOM 2323 C C . TRP A 1 294 ? 22.799 3.676 4.773 1.00 77.31 294 TRP A C 1
ATOM 2325 O O . TRP A 1 294 ? 23.525 3.257 5.671 1.00 77.31 294 TRP A O 1
ATOM 2335 N N . SER A 1 295 ? 22.389 4.947 4.737 1.00 77.25 295 SER A N 1
ATOM 2336 C CA . SER A 1 295 ? 22.711 5.907 5.787 1.00 77.25 295 SER A CA 1
ATOM 2337 C C . SER A 1 295 ? 21.810 5.683 7.010 1.00 77.25 295 SER A C 1
ATOM 2339 O O . SER A 1 295 ? 20.617 5.377 6.898 1.00 77.25 295 SER A O 1
ATOM 2341 N N . SER A 1 296 ? 22.363 5.866 8.212 1.00 70.69 296 SER A N 1
ATOM 2342 C CA . SER A 1 296 ? 21.597 5.704 9.457 1.00 70.69 296 SER A CA 1
ATOM 2343 C C . SER A 1 296 ? 20.468 6.736 9.603 1.00 70.69 296 SER A C 1
ATOM 2345 O O . SER A 1 296 ? 19.462 6.459 10.259 1.00 70.69 296 SER A O 1
ATOM 2347 N N . SER A 1 297 ? 20.600 7.911 8.982 1.00 76.94 297 SER A N 1
ATOM 2348 C CA . SER A 1 297 ? 19.578 8.961 8.960 1.00 76.94 297 SER A CA 1
ATOM 2349 C C . SER A 1 297 ? 18.414 8.610 8.035 1.00 76.94 297 SER A C 1
ATOM 2351 O O . SER A 1 297 ? 17.264 8.688 8.474 1.00 76.94 297 SER A O 1
ATOM 2353 N N . ASP A 1 298 ? 18.683 8.181 6.798 1.00 75.38 298 ASP A N 1
ATOM 2354 C CA . ASP A 1 298 ? 17.632 7.796 5.846 1.00 75.38 298 ASP A CA 1
ATOM 2355 C C . ASP A 1 298 ? 16.899 6.547 6.320 1.00 75.38 298 ASP A C 1
ATOM 2357 O O . ASP A 1 298 ? 15.675 6.473 6.238 1.00 75.38 298 ASP A O 1
ATOM 2361 N N . ALA A 1 299 ? 17.633 5.598 6.898 1.00 77.88 299 ALA A N 1
ATOM 2362 C CA . ALA A 1 299 ? 17.069 4.397 7.482 1.00 77.88 299 ALA A CA 1
ATOM 2363 C C . ALA A 1 299 ? 16.116 4.688 8.647 1.00 77.88 299 ALA A C 1
ATOM 2365 O O . ALA A 1 299 ? 15.012 4.142 8.693 1.00 77.88 299 ALA A O 1
ATOM 2366 N N . LYS A 1 300 ? 16.501 5.579 9.571 1.00 78.38 300 LYS A N 1
ATOM 2367 C CA . LYS A 1 300 ? 15.617 6.020 10.661 1.00 78.38 300 LYS A CA 1
ATOM 2368 C C . LYS A 1 300 ? 14.403 6.762 10.113 1.00 78.38 300 LYS A C 1
ATOM 2370 O O . LYS A 1 300 ? 13.281 6.448 10.499 1.00 78.38 300 LYS A O 1
ATOM 2375 N N . ALA A 1 301 ? 14.607 7.710 9.197 1.00 81.38 301 ALA A N 1
ATOM 2376 C CA . ALA A 1 301 ? 13.517 8.462 8.581 1.00 81.38 301 ALA A CA 1
ATOM 2377 C C . ALA A 1 301 ? 12.526 7.538 7.863 1.00 81.38 301 ALA A C 1
ATOM 2379 O O . ALA A 1 301 ? 11.315 7.731 7.968 1.00 81.38 301 ALA A O 1
ATOM 2380 N N . LEU A 1 302 ? 13.030 6.507 7.184 1.00 81.06 302 LEU A N 1
ATOM 2381 C CA . LEU A 1 302 ? 12.202 5.500 6.550 1.00 81.06 302 LEU A CA 1
ATOM 2382 C C . LEU A 1 302 ? 11.470 4.632 7.573 1.00 81.06 302 LEU A C 1
ATOM 2384 O O . LEU A 1 302 ? 10.284 4.386 7.398 1.00 81.06 302 LEU A O 1
ATOM 2388 N N . ALA A 1 303 ? 12.128 4.197 8.647 1.00 79.81 303 ALA A N 1
ATOM 2389 C CA . ALA A 1 303 ? 11.474 3.433 9.705 1.00 79.81 303 ALA A CA 1
ATOM 2390 C C . ALA A 1 303 ? 10.292 4.199 10.318 1.00 79.81 303 ALA A C 1
ATOM 2392 O O . ALA A 1 303 ? 9.216 3.623 10.483 1.00 79.81 303 ALA A O 1
ATOM 2393 N N . TYR A 1 304 ? 10.456 5.502 10.576 1.00 80.06 304 TYR A N 1
ATOM 2394 C CA . TYR A 1 304 ? 9.352 6.372 10.992 1.00 80.06 304 TYR A CA 1
ATOM 2395 C C . TYR A 1 304 ? 8.284 6.486 9.908 1.00 80.06 304 TYR A C 1
ATOM 2397 O O . TYR A 1 304 ? 7.110 6.281 10.194 1.00 80.06 304 TYR A O 1
ATOM 2405 N N . TYR A 1 305 ? 8.683 6.743 8.660 1.00 79.38 305 TYR A N 1
ATOM 2406 C CA . TYR A 1 305 ? 7.745 6.866 7.549 1.00 79.38 305 TYR A CA 1
ATOM 2407 C C . TYR A 1 305 ? 6.890 5.609 7.375 1.00 79.38 305 TYR A C 1
ATOM 2409 O O . TYR A 1 305 ? 5.670 5.718 7.333 1.00 79.38 305 TYR A O 1
ATOM 2417 N N . VAL A 1 306 ? 7.501 4.422 7.315 1.00 77.06 306 VAL A N 1
ATOM 2418 C CA . VAL A 1 306 ? 6.770 3.160 7.162 1.00 77.06 306 VAL A CA 1
ATOM 2419 C C . VAL A 1 306 ? 5.893 2.921 8.385 1.00 77.06 306 VAL A C 1
ATOM 2421 O O . VAL A 1 306 ? 4.738 2.558 8.227 1.00 77.06 306 VAL A O 1
ATOM 2424 N N . THR A 1 307 ? 6.378 3.199 9.595 1.00 77.50 307 THR A N 1
ATOM 2425 C CA . THR A 1 307 ? 5.578 3.076 10.823 1.00 77.50 307 THR A CA 1
ATOM 2426 C C . THR A 1 307 ? 4.331 3.965 10.810 1.00 77.50 307 THR A C 1
ATOM 2428 O O . THR A 1 307 ? 3.230 3.495 11.109 1.00 77.50 307 THR A O 1
ATOM 2431 N N . ASP A 1 308 ? 4.477 5.233 10.438 1.00 75.25 308 ASP A N 1
ATOM 2432 C CA . ASP A 1 308 ? 3.366 6.182 10.336 1.00 75.25 308 ASP A CA 1
ATOM 2433 C C . ASP A 1 308 ? 2.415 5.794 9.200 1.00 75.25 308 ASP A C 1
ATOM 2435 O O . ASP A 1 308 ? 1.201 5.942 9.316 1.00 75.25 308 ASP A O 1
ATOM 2439 N N . TYR A 1 309 ? 2.958 5.256 8.109 1.00 71.12 309 TYR A N 1
ATOM 2440 C CA . TYR A 1 309 ? 2.194 4.814 6.950 1.00 71.12 309 TYR A CA 1
ATOM 2441 C C . TYR A 1 309 ? 1.372 3.553 7.244 1.00 71.12 309 TYR A C 1
ATOM 2443 O O . TYR A 1 309 ? 0.186 3.501 6.932 1.00 71.12 309 TYR A O 1
ATOM 2451 N N . VAL A 1 310 ? 1.970 2.574 7.927 1.00 69.62 310 VAL A N 1
ATOM 2452 C CA . VAL A 1 310 ? 1.321 1.350 8.425 1.00 69.62 310 VAL A CA 1
ATOM 2453 C C . VAL A 1 310 ? 0.205 1.681 9.409 1.00 69.62 310 VAL A C 1
ATOM 2455 O O . VAL A 1 310 ? -0.804 0.988 9.448 1.00 69.62 310 VAL A O 1
ATOM 2458 N N . THR A 1 311 ? 0.390 2.726 10.218 1.00 66.19 311 THR A N 1
ATOM 2459 C CA . THR A 1 311 ? -0.565 3.116 11.264 1.00 66.19 311 THR A CA 1
ATOM 2460 C C . THR A 1 311 ? -1.463 4.275 10.888 1.00 66.19 311 THR A C 1
ATOM 2462 O O . THR A 1 311 ? -2.164 4.789 11.762 1.00 66.19 311 THR A O 1
ATOM 2465 N N . LYS A 1 312 ? -1.469 4.683 9.614 1.00 67.44 312 LYS A N 1
ATOM 2466 C CA . LYS A 1 312 ? -2.270 5.805 9.140 1.00 67.44 312 LYS A CA 1
ATOM 2467 C C . LYS A 1 312 ? -3.738 5.538 9.490 1.00 67.44 312 LYS A C 1
ATOM 2469 O O . LYS A 1 312 ? -4.339 4.627 8.918 1.00 67.44 312 LYS A O 1
ATOM 2474 N N . PRO A 1 313 ? -4.319 6.284 10.446 1.00 61.25 313 PRO A N 1
ATOM 2475 C CA . PRO A 1 313 ? -5.670 5.997 10.888 1.00 61.25 313 PRO A CA 1
ATOM 2476 C C . PRO A 1 313 ? -6.624 6.260 9.720 1.00 61.25 313 PRO A C 1
ATOM 2478 O O . PRO A 1 313 ? -6.478 7.265 9.019 1.00 61.25 313 PRO A O 1
ATOM 2481 N N . SER A 1 314 ? -7.585 5.361 9.488 1.00 60.69 314 SER A N 1
ATOM 2482 C CA . SER A 1 314 ? -8.563 5.548 8.405 1.00 60.69 314 SER A CA 1
ATOM 2483 C C . SER A 1 314 ? -9.474 6.754 8.651 1.00 60.69 314 SER A C 1
ATOM 2485 O O . SER A 1 314 ? -9.978 7.342 7.700 1.00 60.69 314 SER A O 1
ATOM 2487 N N . LEU A 1 315 ? -9.658 7.130 9.920 1.00 70.62 315 LEU A N 1
ATOM 2488 C CA . LEU A 1 315 ? -10.492 8.233 10.386 1.00 70.62 315 LEU A CA 1
ATOM 2489 C C . LEU A 1 315 ? -9.734 9.038 11.440 1.00 70.62 315 LEU A C 1
ATOM 2491 O O . LEU A 1 315 ? -9.021 8.466 12.269 1.00 70.62 315 LEU A O 1
ATOM 2495 N N . SER A 1 316 ? -9.900 10.362 11.446 1.00 79.62 316 SER A N 1
ATOM 2496 C CA . SER A 1 316 ? -9.365 11.166 12.544 1.00 79.62 316 SER A CA 1
ATOM 2497 C C . SER A 1 316 ? -10.103 10.856 13.855 1.00 79.62 316 SER A C 1
ATOM 2499 O O . SER A 1 316 ? -11.191 10.267 13.866 1.00 79.62 316 SER A O 1
ATOM 2501 N N . PHE A 1 317 ? -9.518 11.257 14.986 1.00 82.94 317 PHE A N 1
ATOM 2502 C CA . PHE A 1 317 ? -10.166 11.088 16.288 1.00 82.94 317 PHE A CA 1
ATOM 2503 C C . PHE A 1 317 ? -11.513 11.830 16.352 1.00 82.94 317 PHE A C 1
ATOM 2505 O O . PHE A 1 317 ? -12.497 11.268 16.832 1.00 82.94 317 PHE A O 1
ATOM 2512 N N . HIS A 1 318 ? -11.589 13.042 15.788 1.00 85.69 318 HIS A N 1
ATOM 2513 C CA . HIS A 1 318 ? -12.833 13.815 15.710 1.00 85.69 318 HIS A CA 1
ATOM 2514 C C . HIS A 1 318 ? -13.881 13.117 14.842 1.00 85.69 318 HIS A C 1
ATOM 2516 O O . HIS A 1 318 ? -15.028 12.992 15.264 1.00 85.69 318 HIS A O 1
ATOM 2522 N N . ASP A 1 319 ? -13.488 12.595 13.676 1.00 85.38 319 ASP A N 1
ATOM 2523 C CA . ASP A 1 319 ? -14.417 11.887 12.784 1.00 85.38 319 ASP A CA 1
ATOM 2524 C C . ASP A 1 319 ? -14.971 10.625 13.454 1.00 85.38 319 ASP A C 1
ATOM 2526 O O . ASP A 1 319 ? -16.166 10.339 13.376 1.00 85.38 319 ASP A O 1
ATOM 2530 N N . SER A 1 320 ? -14.115 9.901 14.182 1.00 86.62 320 SER A N 1
ATOM 2531 C CA . SER A 1 320 ? -14.513 8.702 14.925 1.00 86.62 320 SER A CA 1
ATOM 2532 C C . SER A 1 320 ? -15.553 9.028 16.000 1.00 86.62 320 SER A C 1
ATOM 2534 O O . SER A 1 320 ? -16.586 8.362 16.091 1.00 86.62 320 SER A O 1
ATOM 2536 N N . LEU A 1 321 ? -15.322 10.087 16.784 1.00 89.25 321 LEU A N 1
ATOM 2537 C CA . LEU A 1 321 ? -16.272 10.555 17.794 1.00 89.25 321 LEU A CA 1
ATOM 2538 C C . LEU A 1 321 ? -17.582 11.048 17.157 1.00 89.25 321 LEU A C 1
ATOM 2540 O O . LEU A 1 321 ? -18.657 10.712 17.649 1.00 89.25 321 LEU A O 1
ATOM 2544 N N . ALA A 1 322 ? -17.523 11.784 16.046 1.00 90.25 322 ALA A N 1
ATOM 2545 C CA . ALA A 1 322 ? -18.708 12.262 15.335 1.00 90.25 322 ALA A CA 1
ATOM 2546 C C . ALA A 1 322 ? -19.582 11.109 14.810 1.00 90.25 322 ALA A C 1
ATOM 2548 O O . ALA A 1 322 ? -20.807 11.126 14.970 1.00 90.25 322 ALA A O 1
ATOM 2549 N N . LEU A 1 323 ? -18.963 10.067 14.244 1.00 90.06 323 LEU A N 1
ATOM 2550 C CA . LEU A 1 323 ? -19.667 8.855 13.823 1.00 90.06 323 LEU A CA 1
ATOM 2551 C C . LEU A 1 323 ? -20.276 8.110 15.013 1.00 90.06 323 LEU A C 1
ATOM 2553 O O . LEU A 1 323 ? -21.420 7.668 14.928 1.00 90.06 323 LEU A O 1
ATOM 2557 N N . MET A 1 324 ? -19.566 8.018 16.140 1.00 91.19 324 MET A N 1
ATOM 2558 C CA . MET A 1 324 ? -20.116 7.435 17.366 1.00 91.19 324 MET A CA 1
ATOM 2559 C C . MET A 1 324 ? -21.340 8.206 17.872 1.00 91.19 324 MET A C 1
ATOM 2561 O O . MET A 1 324 ? -22.345 7.573 18.177 1.00 91.19 324 MET A O 1
ATOM 2565 N N . VAL A 1 325 ? -21.305 9.547 17.893 1.00 92.31 325 VAL A N 1
ATOM 2566 C CA . VAL A 1 325 ? -22.472 10.379 18.254 1.00 92.31 325 VAL A CA 1
ATOM 2567 C C . VAL A 1 325 ? -23.667 10.038 17.368 1.00 92.31 325 VAL A C 1
ATOM 2569 O O . VAL A 1 325 ? -24.770 9.831 17.875 1.00 92.31 325 VAL A O 1
ATOM 2572 N N . LYS A 1 326 ? -23.456 9.953 16.048 1.00 91.94 326 LYS A N 1
ATOM 2573 C CA . LYS A 1 326 ? -24.509 9.588 15.092 1.00 91.94 326 LYS A CA 1
ATOM 2574 C C . LYS A 1 326 ? -25.086 8.205 15.399 1.00 91.94 326 LYS A C 1
ATOM 2576 O O . LYS A 1 326 ? -26.302 8.064 15.492 1.00 91.94 326 LYS A O 1
ATOM 2581 N N . VAL A 1 327 ? -24.226 7.204 15.602 1.00 91.69 327 VAL A N 1
ATOM 2582 C CA . VAL A 1 327 ? -24.653 5.829 15.899 1.00 91.69 327 VAL A CA 1
ATOM 2583 C C . VAL A 1 327 ? -25.440 5.760 17.204 1.00 91.69 327 VAL A C 1
ATOM 2585 O O . VAL A 1 327 ? -26.477 5.105 17.218 1.00 91.69 327 VAL A O 1
ATOM 2588 N N . THR A 1 328 ? -25.004 6.439 18.270 1.00 90.94 328 THR A N 1
ATOM 2589 C CA . THR A 1 328 ? -25.732 6.465 19.550 1.00 90.94 328 THR A CA 1
ATOM 2590 C C . THR A 1 32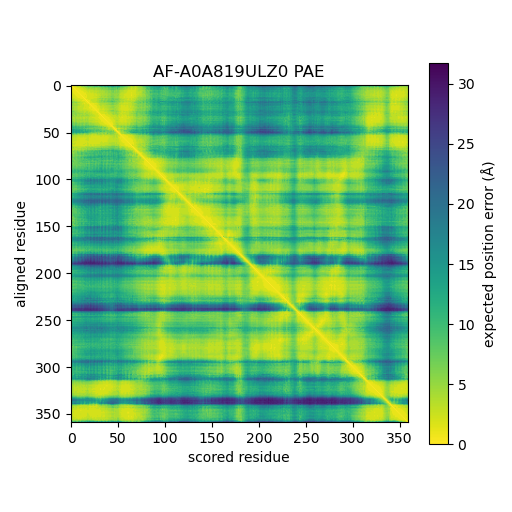8 ? -27.106 7.114 19.389 1.00 90.94 328 THR A C 1
ATOM 2592 O O . THR A 1 328 ? -28.103 6.510 19.772 1.00 90.94 328 THR A O 1
ATOM 2595 N N . LYS A 1 329 ? -27.201 8.266 18.702 1.00 90.56 329 LYS A N 1
ATOM 2596 C CA . LYS A 1 329 ? -28.494 8.925 18.414 1.00 90.56 329 LYS A CA 1
ATOM 2597 C C . LYS A 1 329 ? -29.450 8.016 17.641 1.00 90.56 329 LYS A C 1
ATOM 2599 O O . LYS A 1 329 ? -30.639 7.961 17.948 1.00 90.56 329 LYS A O 1
ATOM 2604 N N . ASP A 1 330 ? -28.948 7.307 16.633 1.00 88.56 330 ASP A N 1
ATOM 2605 C CA . ASP A 1 330 ? -29.756 6.378 15.836 1.00 88.56 330 ASP A CA 1
ATOM 2606 C C . ASP A 1 330 ? -30.128 5.105 16.614 1.00 88.56 330 ASP A C 1
ATOM 2608 O O . ASP A 1 330 ? -31.148 4.473 16.324 1.00 88.56 330 ASP A O 1
ATOM 2612 N N . PHE A 1 331 ? -29.304 4.713 17.588 1.00 86.31 331 PHE A N 1
ATOM 2613 C CA . PHE A 1 331 ? -29.555 3.576 18.466 1.00 86.31 331 PHE A CA 1
ATOM 2614 C C . PHE A 1 331 ? -30.662 3.881 19.478 1.00 86.31 331 PHE A C 1
ATOM 2616 O O . PHE A 1 331 ? -31.579 3.074 19.617 1.00 86.31 331 PHE A O 1
ATOM 2623 N N . ASP A 1 332 ? -30.632 5.063 20.096 1.00 82.25 332 ASP A N 1
ATOM 2624 C CA . ASP A 1 332 ? -31.617 5.488 21.098 1.00 82.25 332 ASP A CA 1
ATOM 2625 C C . ASP A 1 332 ? -33.010 5.713 20.491 1.00 82.25 332 ASP A C 1
ATOM 2627 O O . ASP A 1 332 ? -34.026 5.407 21.113 1.00 82.25 332 ASP A O 1
ATOM 2631 N N . LYS A 1 333 ? -33.077 6.164 19.231 1.00 81.94 333 LYS A N 1
ATOM 2632 C CA . LYS A 1 333 ? -34.341 6.333 18.487 1.00 81.94 333 LYS A CA 1
ATOM 2633 C C . LYS A 1 333 ? -35.044 5.020 18.134 1.00 81.94 333 LYS A C 1
ATOM 2635 O O . LYS A 1 333 ? -36.217 5.045 17.772 1.00 81.94 333 LYS A O 1
ATOM 2640 N N . LYS A 1 334 ? -34.338 3.886 18.164 1.00 70.25 334 LYS A N 1
ATOM 2641 C CA . LYS A 1 334 ? -34.869 2.568 17.781 1.00 70.25 334 LYS A CA 1
ATOM 2642 C C . LYS A 1 334 ? -34.754 1.596 18.959 1.00 70.25 334 LYS A C 1
ATOM 2644 O O . LYS A 1 334 ? -33.905 0.698 18.901 1.00 70.25 334 LYS A O 1
ATOM 2649 N N . PRO A 1 335 ? -35.586 1.741 20.010 1.00 63.03 335 PRO A N 1
ATOM 2650 C CA . PRO A 1 335 ? -35.627 0.763 21.088 1.00 63.03 335 PRO A CA 1
ATOM 2651 C C . PRO A 1 335 ? -35.935 -0.617 20.495 1.00 63.03 335 PRO A C 1
ATOM 2653 O O . PRO A 1 335 ? -36.864 -0.787 19.706 1.00 63.03 335 PRO A O 1
ATOM 2656 N N . SER A 1 336 ? -35.083 -1.599 20.787 1.00 60.59 336 SER A N 1
ATOM 2657 C CA . SER A 1 336 ? -35.229 -2.944 20.237 1.00 60.59 336 SER A CA 1
ATOM 2658 C C . SER A 1 336 ? -36.407 -3.664 20.888 1.00 60.59 336 SER A C 1
ATOM 2660 O O . SER A 1 336 ? -36.433 -3.778 22.106 1.00 60.59 336 SER A O 1
ATOM 2662 N N . ASN A 1 337 ? -37.285 -4.271 20.086 1.00 57.41 337 ASN A N 1
ATOM 2663 C CA . ASN A 1 337 ? -38.351 -5.179 20.549 1.00 57.41 337 ASN A CA 1
ATOM 2664 C C . ASN A 1 337 ? -37.826 -6.529 21.093 1.00 57.41 337 ASN A C 1
ATOM 2666 O O . ASN A 1 337 ? -38.602 -7.449 21.336 1.00 57.41 337 ASN A O 1
ATOM 2670 N N . LEU A 1 338 ? -36.507 -6.685 21.220 1.00 61.41 338 LEU A N 1
ATOM 2671 C CA . LEU A 1 338 ? -35.861 -7.896 21.714 1.00 61.41 338 LEU A CA 1
ATOM 2672 C C . LEU A 1 338 ? -35.693 -7.795 23.240 1.00 61.41 338 LEU A C 1
ATOM 2674 O O . LEU A 1 338 ? -35.229 -6.752 23.712 1.00 61.41 338 LEU A O 1
ATOM 2678 N N . PRO A 1 339 ? -36.010 -8.855 24.008 1.00 56.91 339 PRO A N 1
ATOM 2679 C CA . PRO A 1 339 ? -35.730 -8.927 25.439 1.00 56.91 339 PRO A CA 1
ATOM 2680 C C . PRO A 1 339 ? -34.225 -9.130 25.645 1.00 56.91 339 PRO A C 1
ATOM 2682 O O . PRO A 1 339 ? -33.745 -10.231 25.905 1.00 56.91 339 PRO A O 1
ATOM 2685 N N . ASP A 1 340 ? -33.449 -8.072 25.442 1.00 65.75 340 ASP A N 1
ATOM 2686 C CA . ASP A 1 340 ? -32.007 -8.125 25.609 1.00 65.75 340 ASP A CA 1
ATOM 2687 C C . ASP A 1 340 ? -31.595 -7.702 27.006 1.00 65.75 340 ASP A C 1
ATOM 2689 O O . ASP A 1 340 ? -31.949 -6.630 27.492 1.00 65.75 340 ASP A O 1
ATOM 2693 N N . ASN A 1 341 ? -30.760 -8.536 27.617 1.00 82.06 341 ASN A N 1
ATOM 2694 C CA . ASN A 1 341 ? -29.981 -8.129 28.770 1.00 82.06 341 ASN A CA 1
ATOM 2695 C C . ASN A 1 341 ? -28.991 -7.009 28.386 1.00 82.06 341 ASN A C 1
ATOM 2697 O O . ASN A 1 341 ? -28.664 -6.802 27.212 1.00 82.06 341 ASN A O 1
ATOM 2701 N N . ILE A 1 342 ? -28.473 -6.315 29.400 1.00 85.38 342 ILE A N 1
ATOM 2702 C CA . ILE A 1 342 ? -27.498 -5.219 29.252 1.00 85.38 342 ILE A CA 1
ATOM 2703 C C . ILE A 1 342 ? -26.321 -5.645 28.350 1.00 85.38 342 ILE A C 1
ATOM 2705 O O . ILE A 1 342 ? -25.905 -4.902 27.464 1.00 85.38 342 ILE A O 1
ATOM 2709 N N . HIS A 1 343 ? -25.844 -6.890 28.473 1.00 88.50 343 HIS A N 1
ATOM 2710 C CA . HIS A 1 343 ? -24.770 -7.430 27.628 1.00 88.50 343 HIS A CA 1
ATOM 2711 C C . HIS A 1 343 ? -25.144 -7.476 26.137 1.00 88.50 343 HIS A C 1
ATOM 2713 O O . HIS A 1 343 ? -24.340 -7.097 25.282 1.00 88.50 343 HIS A O 1
ATOM 2719 N N . GLY A 1 344 ? -26.351 -7.938 25.804 1.00 86.81 344 GLY A N 1
ATOM 2720 C CA . GLY A 1 344 ? -26.852 -8.040 24.436 1.00 86.81 344 GLY A CA 1
ATOM 2721 C C . GLY A 1 344 ? -27.014 -6.673 23.776 1.00 86.81 344 GLY A C 1
ATOM 2722 O O . GLY A 1 344 ? -26.597 -6.493 22.622 1.00 86.81 344 GLY A O 1
ATOM 2723 N N . ARG A 1 345 ? -27.542 -5.699 24.528 1.00 87.81 345 ARG A N 1
ATOM 2724 C CA . ARG A 1 345 ? -27.682 -4.307 24.085 1.00 87.81 345 ARG A CA 1
ATOM 2725 C C . ARG A 1 345 ? -26.319 -3.649 23.858 1.00 87.81 345 ARG A C 1
ATOM 2727 O O . ARG A 1 345 ? -26.063 -3.189 22.740 1.00 87.81 345 ARG A O 1
ATOM 2734 N N . SER A 1 346 ? -25.411 -3.717 24.834 1.00 90.56 346 SER A N 1
ATOM 2735 C CA . SER A 1 346 ? -24.050 -3.170 24.726 1.00 90.56 346 SER A CA 1
ATOM 2736 C C . SER A 1 346 ? -23.256 -3.814 23.584 1.00 90.56 346 SER A C 1
ATOM 2738 O O . SER A 1 346 ? -22.598 -3.114 22.812 1.00 90.56 346 SER A O 1
ATOM 2740 N N . ARG A 1 347 ? -23.395 -5.131 23.365 1.00 91.12 347 ARG A N 1
ATOM 2741 C CA . ARG A 1 347 ? -22.787 -5.826 22.215 1.00 91.12 347 ARG A CA 1
ATOM 2742 C C . ARG A 1 347 ? -23.255 -5.257 20.876 1.00 91.12 347 ARG A C 1
ATOM 2744 O O . ARG A 1 347 ? -22.441 -5.072 19.973 1.00 91.12 347 ARG A O 1
ATOM 2751 N N . ARG A 1 348 ? -24.559 -5.009 20.712 1.00 89.69 348 ARG A N 1
ATOM 2752 C CA . ARG A 1 348 ? -25.100 -4.451 19.460 1.00 89.69 348 ARG A CA 1
ATOM 2753 C C . ARG A 1 348 ? -24.618 -3.033 19.210 1.00 89.69 348 ARG A C 1
ATOM 2755 O O . ARG A 1 348 ? -24.320 -2.713 18.059 1.00 89.69 348 ARG A O 1
ATOM 2762 N N . LEU A 1 349 ? -24.558 -2.209 20.254 1.00 90.62 349 LEU A N 1
ATOM 2763 C CA . LEU A 1 349 ? -24.053 -0.845 20.148 1.00 90.62 349 LEU A CA 1
ATOM 2764 C C . LEU A 1 349 ? -22.590 -0.854 19.685 1.00 90.62 349 LEU A C 1
ATOM 2766 O O . LEU A 1 349 ? -22.272 -0.247 18.662 1.00 90.62 349 LEU A O 1
ATOM 2770 N N . LEU A 1 350 ? -21.739 -1.649 20.345 1.00 91.50 350 LEU A N 1
ATOM 2771 C CA . LEU A 1 350 ? -20.333 -1.832 19.968 1.00 91.50 350 LEU A CA 1
ATOM 2772 C C . LEU A 1 350 ? -20.169 -2.327 18.525 1.00 91.50 350 LEU A C 1
ATOM 2774 O O . LEU A 1 350 ? -19.347 -1.796 17.781 1.00 91.50 350 LEU A O 1
ATOM 2778 N N . LEU A 1 351 ? -20.968 -3.312 18.102 1.00 90.06 351 LEU A N 1
ATOM 2779 C CA . LEU A 1 351 ? -20.927 -3.830 16.732 1.00 90.06 351 LEU A CA 1
ATOM 2780 C C . LEU A 1 351 ? -21.347 -2.789 15.695 1.00 90.06 351 LEU A C 1
ATOM 2782 O O . LEU A 1 351 ? -20.716 -2.690 14.643 1.00 90.06 351 LEU A O 1
ATOM 2786 N N . LYS A 1 352 ? -22.403 -2.012 15.958 1.00 89.75 352 LYS A N 1
ATOM 2787 C CA . LYS A 1 352 ? -22.835 -0.939 15.051 1.00 89.75 352 LYS A CA 1
ATOM 2788 C C . LYS A 1 352 ? -21.772 0.147 14.934 1.00 89.75 352 LYS A C 1
ATOM 2790 O O . LYS A 1 352 ? -21.471 0.563 13.818 1.00 89.75 352 LYS A O 1
ATOM 2795 N N . MET A 1 353 ? -21.177 0.557 16.053 1.00 90.25 353 MET A N 1
ATOM 2796 C CA . MET A 1 353 ? -20.091 1.537 16.057 1.00 90.25 353 MET A CA 1
ATOM 2797 C C . MET A 1 353 ? -18.873 1.016 15.301 1.00 90.25 353 MET A C 1
ATOM 2799 O O . MET A 1 353 ? -18.411 1.682 14.383 1.00 90.25 353 MET A O 1
ATOM 2803 N N . HIS A 1 354 ? -18.408 -0.200 15.601 1.00 89.00 354 HIS A N 1
ATOM 2804 C CA . HIS A 1 354 ? -17.280 -0.805 14.893 1.00 89.00 354 HIS A CA 1
ATOM 2805 C C . HIS A 1 354 ? -17.521 -0.876 13.380 1.00 89.00 354 HIS A C 1
ATOM 2807 O O . HIS A 1 354 ? -16.676 -0.439 12.607 1.00 89.00 354 HIS A O 1
ATOM 2813 N N . ASN A 1 355 ? -18.687 -1.367 12.951 1.00 87.69 355 ASN A N 1
ATOM 2814 C CA . ASN A 1 355 ? -19.014 -1.474 11.529 1.00 87.69 355 ASN A CA 1
ATOM 2815 C C . ASN A 1 355 ? -19.116 -0.110 10.831 1.00 87.69 355 ASN A C 1
ATOM 2817 O O . ASN A 1 355 ? -18.788 -0.034 9.655 1.00 87.69 355 ASN A O 1
ATOM 2821 N N . THR A 1 356 ? -19.560 0.935 11.536 1.00 87.25 356 THR A N 1
ATOM 2822 C CA . THR A 1 356 ? -19.647 2.308 10.998 1.00 87.25 356 THR A CA 1
ATOM 2823 C C . THR A 1 356 ? -18.274 2.975 10.918 1.00 87.25 356 THR A C 1
ATOM 2825 O O . THR A 1 356 ? -18.025 3.773 10.029 1.00 87.25 356 THR A O 1
ATOM 2828 N N . LEU A 1 357 ? -17.366 2.648 11.840 1.00 82.12 357 LEU A N 1
ATOM 2829 C CA . LEU A 1 357 ? -15.981 3.126 11.808 1.00 82.12 357 LEU A CA 1
ATOM 2830 C C . LEU A 1 357 ? -15.121 2.367 10.782 1.00 82.12 357 LEU A C 1
ATOM 2832 O O . LEU A 1 357 ? -14.062 2.848 10.390 1.00 82.12 357 LEU A O 1
ATOM 2836 N N . ALA A 1 358 ? -15.543 1.161 10.394 1.00 73.94 358 ALA A N 1
ATOM 2837 C CA . ALA A 1 358 ? -14.852 0.312 9.426 1.00 73.94 358 ALA A CA 1
ATOM 2838 C C . ALA A 1 358 ? -15.387 0.440 7.987 1.00 73.94 358 ALA A C 1
ATOM 2840 O O . ALA A 1 358 ? -14.739 -0.068 7.070 1.00 73.94 358 ALA A O 1
ATOM 2841 N N . SER A 1 359 ? -16.565 1.048 7.801 1.00 61.12 359 SER A N 1
ATOM 2842 C CA . SER A 1 359 ? -17.142 1.395 6.493 1.00 61.12 359 SER A CA 1
ATOM 2843 C C . SER A 1 359 ? -16.536 2.680 5.965 1.00 61.12 359 SER A C 1
ATOM 2845 O O . SER A 1 359 ? -16.181 2.689 4.769 1.00 61.12 359 SER A O 1
#

Mean predicted aligned error: 9.75 Å

Foldseek 3Di:
DQLLVLLLVQLVVLLPDPVCVVLLVLLLPDFLVLLVVQLVCVVVVNHDCVVNVSVVSLVVSLLSSQCRRPPGLSVLLVLLVVLVVCCVVPNFDFKDKDFDFDLLQEVQLCVLLVNDDDPVDDDQVSDDQSVVSVVSCVVCVVSSVVCCCCQPVVPVCCAQAADDPQGHPVGHDPDDDDDDDDDDDSPNQLGNLLHDAQQDPPDVVSVVVLVVSLVVLQVRAFFDDDDVQQQVCVVVPVDDSQGPVRPQADADCAWDADPPQRDTDHGDPGRGGADDDSVCCSSRSHHMHMDGDGGPVSRVVVSVVVSCVSSVQPDDPSRLSVLLSVLSVVLVVCDDPDPDDSSRSSSVSSSSSSVSSRD

Sequence (359 aa):
MMQRREACLQARLLTSKPFFTEDAQTIDTITSDEIQKVLAQAVEGSYSSNYNSRTNTLLKNIKSIGGHVMGSVHQQSSLRTLIHALIFNQGLFSIFLTINPADTHHPLTMHFAGIDFDLDNVLPEHLPSTYERAEIVASHPVATATFFHHFFISSILATLIEGGPGGGVLGKIKAYFVTVEKSYDINPRADLAACRLTPKPSTLNFDTIFQQDIIELVEQNNIHKHTNTCYKHAKLRGSAQKCRMRMPRKIIVKSEIDSVTGTISMKRNHEWINNFNEWIMSACRSNMDIKFVWSSSDAKALAYYVTDYVTKPSLSFHDSLALMVKVTKDFDKKPSNLPDNIHGRSRRLLLKMHNTLAS

pLDDT: mean 83.26, std 9.59, range [47.94, 95.69]

Secondary structure (DSSP, 8-state):
-HHHHHHHHHHHHHHTSTTHHHHHHHHHS--HHHHHHHHHHHHTT---TTT-HHHHHHHHHHHHHHHTSTT-HHHHHHHHHHHHHHHHHH-S-SEEEEE---GGG-HHHHHHTT----SSS--GGGSPPHHHHHHHHHH-HHHHHHHIIIIIIIIIIIIIII-BTTBBTTBS-S-------------TT--GGGGSPPPPTTSTTHHHHHHHHHHHHHHHHTB----GGGGTTTGGGTSS---TT-PSPPPBSS-EE-TTT--EE--BS-TTBPP--HHHHHHH-S-EEEEE--SHHHHHHHHHHHHHHHT--SS-HHHHHHHHHHHHHHHHTS--SS---HHHHHHHHHHHHHHHHH-